Protein AF-A0A2W5TYZ7-F1 (afdb_monomer)

Mean predicted aligned error: 19.41 Å

Foldseek 3Di:
DDDDDDDDDDDDDDDDPDPPPPPPPDPPPDDDDDPDDPPDPDPDDDPDDDDDDDDDDDDDDDDDDPPPPCPPPDDDDQDPVRVVVVVVVVPPDDVVVVVVVVVPDDDDCVVPVPPDPVPPPCVDPFFQQWAADPVRDIDGDPPDDSVNDPHGGNVVVVVVDDDQLPVVCVSRVHDSVVSVVVVVVVVVVVVCVVVVNDD

pLDDT: mean 70.23, std 22.91, range [31.67, 97.75]

Structure (mmCIF, N/CA/C/O backbone):
data_AF-A0A2W5TYZ7-F1
#
_entry.id   AF-A0A2W5TYZ7-F1
#
loop_
_atom_site.group_PDB
_atom_site.id
_atom_site.type_symbol
_atom_site.label_atom_id
_atom_site.label_alt_id
_atom_site.label_comp_id
_atom_site.label_asym_id
_atom_site.label_entity_id
_atom_site.label_seq_id
_atom_site.pdbx_PDB_ins_code
_atom_site.Cartn_x
_atom_site.Cartn_y
_atom_site.Cartn_z
_atom_site.occupancy
_atom_site.B_iso_or_equiv
_atom_site.auth_seq_id
_atom_site.auth_comp_id
_atom_site.auth_asym_id
_atom_site.auth_atom_id
_atom_site.pdbx_PDB_model_num
ATOM 1 N N . MET A 1 1 ? -64.979 -28.646 -2.027 1.00 40.03 1 MET A N 1
ATOM 2 C CA . MET A 1 1 ? -65.082 -30.000 -1.444 1.00 40.03 1 MET A CA 1
ATOM 3 C C . MET A 1 1 ? -63.777 -30.723 -1.740 1.00 40.03 1 MET A C 1
ATOM 5 O O . MET A 1 1 ? -63.342 -30.654 -2.879 1.00 40.03 1 MET A O 1
ATOM 9 N N . ASN A 1 2 ? -63.171 -31.302 -0.692 1.00 48.03 2 ASN A N 1
ATOM 10 C CA . ASN A 1 2 ? -61.889 -32.034 -0.604 1.00 48.03 2 ASN A CA 1
ATOM 11 C C . ASN A 1 2 ? -60.637 -31.231 -1.022 1.00 48.03 2 ASN A C 1
ATOM 13 O O . ASN A 1 2 ? -60.415 -31.041 -2.204 1.00 48.03 2 ASN A O 1
ATOM 17 N N . ARG A 1 3 ? -59.745 -30.685 -0.177 1.00 45.59 3 ARG A N 1
ATOM 18 C CA . ARG A 1 3 ? -59.260 -30.973 1.196 1.00 45.59 3 ARG A CA 1
ATOM 19 C C . ARG A 1 3 ? -58.986 -32.446 1.502 1.00 45.59 3 ARG A C 1
ATOM 21 O O . ARG A 1 3 ? -59.892 -33.161 1.912 1.00 45.59 3 ARG A O 1
ATOM 28 N N . SER A 1 4 ? -57.717 -32.840 1.379 1.00 47.41 4 SER A N 1
ATOM 29 C CA . SER A 1 4 ? -57.066 -33.921 2.139 1.00 47.41 4 SER A CA 1
ATOM 30 C C . SER A 1 4 ? -55.557 -33.990 1.818 1.0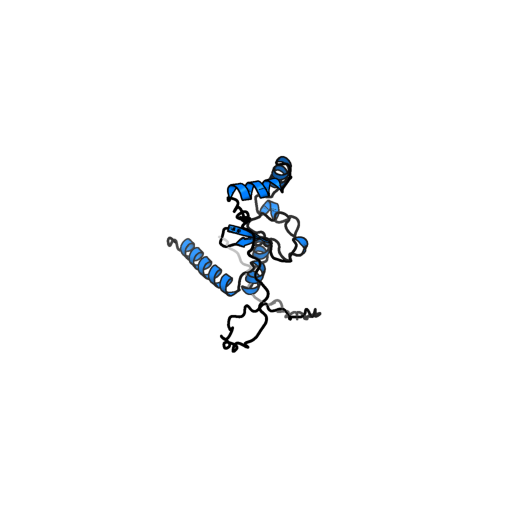0 47.41 4 SER A C 1
ATOM 32 O O . SER A 1 4 ? -55.153 -33.421 0.806 1.00 47.41 4 SER A O 1
ATOM 34 N N . PRO A 1 5 ? -54.714 -34.525 2.726 1.00 53.84 5 PRO A N 1
ATOM 35 C CA . PRO A 1 5 ? -53.880 -33.648 3.555 1.00 53.84 5 PRO A CA 1
ATOM 36 C C . PRO A 1 5 ? -52.430 -34.147 3.774 1.00 53.84 5 PRO A C 1
ATOM 38 O O . PRO A 1 5 ? -52.028 -35.189 3.282 1.00 53.84 5 PRO A O 1
ATOM 41 N N . ALA A 1 6 ? -51.681 -33.361 4.555 1.00 37.38 6 ALA A N 1
ATOM 42 C CA . ALA A 1 6 ? -50.701 -33.764 5.571 1.00 37.38 6 ALA A CA 1
ATOM 43 C C . ALA A 1 6 ? -49.766 -34.967 5.315 1.00 37.38 6 ALA A C 1
ATOM 45 O O . ALA A 1 6 ? -50.169 -36.122 5.391 1.00 37.38 6 ALA A O 1
ATOM 46 N N . ALA A 1 7 ? -48.466 -34.671 5.316 1.00 43.22 7 ALA A N 1
ATOM 47 C CA . ALA A 1 7 ? -47.520 -35.415 6.143 1.00 43.22 7 ALA A CA 1
ATOM 48 C C . ALA A 1 7 ? -46.520 -34.433 6.768 1.00 43.22 7 ALA A C 1
ATOM 50 O O . ALA A 1 7 ? -45.472 -34.113 6.213 1.00 43.22 7 ALA A O 1
ATOM 51 N N . SER A 1 8 ? -46.899 -33.928 7.938 1.00 43.62 8 SER A N 1
ATOM 52 C CA . SER A 1 8 ? -45.972 -33.408 8.933 1.00 43.62 8 SER A CA 1
ATOM 53 C C . SER A 1 8 ? -45.227 -34.589 9.549 1.00 43.62 8 SER A C 1
ATOM 55 O O . SER A 1 8 ? -45.873 -35.493 10.067 1.00 43.62 8 SER A O 1
ATOM 57 N N . THR A 1 9 ? -43.897 -34.539 9.592 1.00 47.44 9 THR A N 1
ATOM 58 C CA . THR A 1 9 ? -43.159 -35.126 10.719 1.00 47.44 9 THR A CA 1
ATOM 59 C C . THR A 1 9 ? -42.007 -34.194 11.064 1.00 47.44 9 THR A C 1
ATOM 61 O O . THR A 1 9 ? -41.038 -34.063 10.322 1.00 47.44 9 THR A O 1
ATOM 64 N N . ALA A 1 10 ? -42.189 -33.478 12.168 1.00 40.16 10 ALA A N 1
ATOM 65 C CA . ALA A 1 10 ? -41.124 -32.836 12.919 1.00 40.16 10 ALA A CA 1
ATOM 66 C C . ALA A 1 10 ? -40.390 -33.884 13.781 1.00 40.16 10 ALA A C 1
ATOM 68 O O . ALA A 1 10 ? -40.869 -35.008 13.920 1.00 40.16 10 ALA A O 1
ATOM 69 N N . CYS A 1 11 ? -39.312 -33.434 14.434 1.00 33.62 11 CYS A N 1
ATOM 70 C CA . CYS A 1 11 ? -38.460 -34.123 15.416 1.00 33.62 11 CYS A CA 1
ATOM 71 C C . CYS A 1 11 ? -37.440 -35.125 14.865 1.00 33.62 11 CYS A C 1
ATOM 73 O O . CYS A 1 11 ? -37.740 -35.921 13.992 1.00 33.62 11 CYS A O 1
ATOM 75 N N . SER A 1 12 ? -36.244 -35.279 15.426 1.00 40.03 12 SER A N 1
ATOM 76 C CA . SER A 1 12 ? -35.385 -34.504 16.338 1.00 40.03 12 SER A CA 1
ATOM 77 C C . SER A 1 12 ? -34.231 -35.458 16.638 1.00 40.03 12 SER A C 1
ATOM 79 O O . SER A 1 12 ? -34.505 -36.575 17.061 1.00 40.03 12 SER A O 1
ATOM 81 N N . ALA A 1 13 ? -32.986 -35.031 16.422 1.00 37.38 13 ALA A N 1
ATOM 82 C CA . ALA A 1 13 ? -31.746 -35.502 17.067 1.00 37.38 13 ALA A CA 1
ATOM 83 C C . ALA A 1 13 ? -30.579 -35.101 16.150 1.00 37.38 13 ALA A C 1
ATOM 85 O O . ALA A 1 13 ? -30.438 -35.599 15.042 1.00 37.38 13 ALA A O 1
ATOM 86 N N . ALA A 1 14 ? -29.850 -34.042 16.484 1.00 40.16 14 ALA A N 1
ATOM 87 C CA . ALA A 1 14 ? -28.642 -34.153 17.297 1.00 40.16 14 ALA A CA 1
ATOM 88 C C . ALA A 1 14 ? -27.507 -34.877 16.558 1.00 40.16 14 ALA A C 1
ATOM 90 O O . ALA A 1 14 ? -27.319 -36.081 16.682 1.00 40.16 14 ALA A O 1
ATOM 91 N N . SER A 1 15 ? -26.683 -34.092 15.872 1.00 38.12 15 SER A N 1
ATOM 92 C CA . SER A 1 15 ? -25.274 -34.426 15.685 1.00 38.12 15 SER A CA 1
ATOM 93 C C . SER A 1 15 ? -24.486 -33.135 15.513 1.00 38.12 15 SER A C 1
ATOM 95 O O . SER A 1 15 ? -24.175 -32.689 14.412 1.00 38.12 15 SER A O 1
ATOM 97 N N . THR A 1 16 ? -24.215 -32.511 16.657 1.00 49.34 16 THR A N 1
ATOM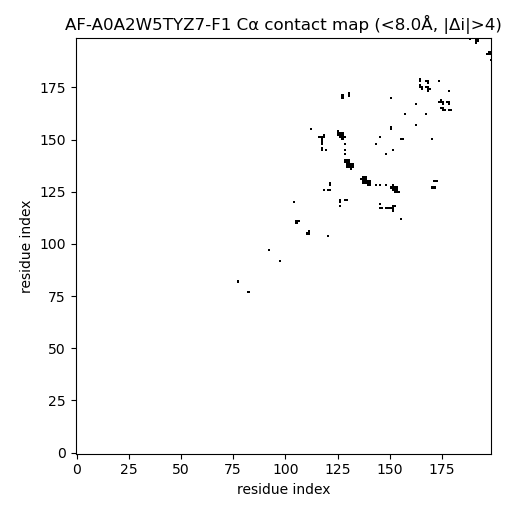 98 C CA . THR A 1 16 ? -23.135 -31.550 16.866 1.00 49.34 16 THR A CA 1
ATOM 99 C C . THR A 1 16 ? -21.853 -32.110 16.237 1.00 49.34 16 THR A C 1
ATOM 101 O O . THR A 1 16 ? -21.439 -33.207 16.624 1.00 49.34 16 THR A O 1
ATOM 104 N N . PRO A 1 17 ? -21.193 -31.426 15.287 1.00 46.91 17 PRO A N 1
ATOM 105 C CA . PRO A 1 17 ? -19.873 -31.857 14.859 1.00 46.91 17 PRO A CA 1
ATOM 106 C C . PRO A 1 17 ? -18.905 -31.672 16.040 1.00 46.91 17 PRO A C 1
ATOM 108 O O . PRO A 1 17 ? -18.938 -30.633 16.706 1.00 46.91 17 PRO A O 1
ATOM 111 N N . PRO A 1 18 ? -18.067 -32.673 16.362 1.00 42.09 18 PRO A N 1
ATOM 112 C CA . PRO A 1 18 ? -17.195 -32.599 17.521 1.00 42.09 18 PRO A CA 1
ATOM 113 C C . PRO A 1 18 ? -16.213 -31.440 17.361 1.00 42.09 18 PRO A C 1
ATOM 115 O O . PRO A 1 18 ? -15.491 -31.359 16.365 1.00 42.09 18 PRO A O 1
ATOM 118 N N . SER A 1 19 ? -16.140 -30.584 18.384 1.00 44.91 19 SER A N 1
ATOM 119 C CA . SER A 1 19 ? -15.062 -29.618 18.566 1.00 44.91 19 SER A CA 1
ATOM 120 C C . SER A 1 19 ? -13.739 -30.379 18.703 1.00 44.91 19 SER A C 1
ATOM 122 O O . SER A 1 19 ? -13.292 -30.714 19.805 1.00 44.91 19 SER A O 1
ATOM 124 N N . ARG A 1 20 ? -13.101 -30.702 17.580 1.00 39.50 20 ARG A N 1
ATOM 125 C CA . ARG A 1 20 ? -11.738 -31.215 17.588 1.00 39.50 20 ARG A CA 1
ATOM 126 C C . ARG A 1 20 ? -10.810 -30.035 17.820 1.00 39.50 20 ARG A C 1
ATOM 128 O O . ARG A 1 20 ? -10.378 -29.365 16.890 1.00 39.50 20 ARG A O 1
ATOM 135 N N . ARG A 1 21 ? -10.487 -29.820 19.098 1.00 46.97 21 ARG A N 1
ATOM 136 C CA . ARG A 1 21 ? -9.211 -29.229 19.515 1.00 46.97 21 ARG A CA 1
ATOM 137 C C . ARG A 1 21 ? -8.096 -30.103 18.939 1.00 46.97 21 ARG A C 1
ATOM 139 O O . ARG A 1 21 ? -7.645 -31.053 19.574 1.00 46.97 21 ARG A O 1
ATOM 146 N N . GLY A 1 22 ? -7.715 -29.818 17.699 1.00 33.88 22 GLY A N 1
ATOM 147 C CA . GLY A 1 22 ? -6.480 -30.286 17.099 1.00 33.88 22 GLY A CA 1
ATOM 148 C C . GLY A 1 22 ? -5.349 -29.485 17.715 1.00 33.88 22 GLY A C 1
ATOM 149 O O . GLY A 1 22 ? -5.241 -28.280 17.507 1.00 33.88 22 GLY A O 1
ATOM 150 N N . LYS A 1 23 ? -4.562 -30.153 18.552 1.00 36.88 23 LYS A N 1
ATOM 151 C CA . LYS A 1 23 ? -3.331 -29.629 19.130 1.00 36.88 23 LYS A CA 1
ATOM 152 C C . LYS A 1 23 ? -2.408 -29.252 17.969 1.00 36.88 23 LYS A C 1
ATOM 154 O O . LYS A 1 23 ? -1.929 -30.137 17.269 1.00 36.88 23 LYS A O 1
ATOM 159 N N . HIS A 1 24 ? -2.181 -27.960 17.752 1.00 32.72 24 HIS A N 1
ATOM 160 C CA . HIS A 1 24 ? -1.064 -27.517 16.928 1.00 32.72 24 HIS A CA 1
ATOM 161 C C . HIS A 1 24 ? 0.213 -27.785 17.719 1.00 32.72 24 HIS A C 1
ATOM 163 O O . HIS A 1 24 ? 0.614 -27.011 18.590 1.00 32.72 24 HIS A O 1
ATOM 169 N N . GLU A 1 25 ? 0.789 -28.949 17.449 1.00 34.50 25 GLU A N 1
ATOM 170 C CA . GLU A 1 25 ? 2.107 -29.356 17.899 1.00 34.50 25 GLU A CA 1
ATOM 171 C C . GLU A 1 25 ? 3.120 -28.326 17.390 1.00 34.50 25 GLU A C 1
ATOM 173 O O . GLU A 1 25 ? 3.375 -28.183 16.194 1.00 34.50 25 GLU A O 1
ATOM 178 N N . HIS A 1 26 ? 3.607 -27.514 18.326 1.00 35.34 26 HIS A N 1
ATOM 179 C CA . HIS A 1 26 ? 4.613 -26.497 18.091 1.00 35.34 26 HIS A CA 1
ATOM 180 C C . HIS A 1 26 ? 5.949 -27.183 17.811 1.00 35.34 26 HIS A C 1
ATOM 182 O O . HIS A 1 26 ? 6.681 -27.537 18.734 1.00 35.34 26 HIS A O 1
ATOM 188 N N . VAL A 1 27 ? 6.308 -27.322 16.536 1.00 34.94 27 VAL A N 1
ATOM 189 C CA . VAL A 1 27 ? 7.698 -27.581 16.151 1.00 34.94 27 VAL A CA 1
ATOM 190 C C . VAL A 1 27 ? 8.414 -26.234 16.073 1.00 34.94 27 VAL A C 1
ATOM 192 O O . VAL A 1 27 ? 8.644 -25.675 15.004 1.00 34.94 27 VAL A O 1
ATOM 195 N N . HIS A 1 28 ? 8.769 -25.695 17.241 1.00 31.67 28 HIS A N 1
ATOM 196 C CA . HIS A 1 28 ? 9.806 -24.673 17.338 1.00 31.67 28 HIS A CA 1
ATOM 197 C C . HIS A 1 28 ? 11.153 -25.335 17.057 1.00 31.67 28 HIS A C 1
ATOM 199 O O . HIS A 1 28 ? 11.847 -25.792 17.965 1.00 31.67 28 HIS A O 1
ATOM 205 N N . ARG A 1 29 ? 11.544 -25.387 15.782 1.00 33.97 29 ARG A N 1
ATOM 206 C CA . ARG A 1 29 ? 12.952 -25.575 15.434 1.00 33.97 29 ARG A CA 1
ATOM 207 C C . ARG A 1 29 ? 13.608 -24.203 15.457 1.00 33.97 29 ARG A C 1
ATOM 209 O O . ARG A 1 29 ? 13.387 -23.375 14.580 1.00 33.97 29 ARG A O 1
ATOM 216 N N . GLY A 1 30 ? 14.324 -23.958 16.550 1.00 32.84 30 GLY A N 1
ATOM 217 C CA . GLY A 1 30 ? 14.993 -22.702 16.830 1.00 32.84 30 GLY A CA 1
ATOM 218 C C . GLY A 1 30 ? 15.981 -22.318 15.738 1.00 32.84 30 GLY A C 1
ATOM 219 O O . GLY A 1 30 ? 16.777 -23.136 15.281 1.00 32.84 30 GLY A O 1
ATOM 220 N N . ILE A 1 31 ? 15.961 -21.038 15.391 1.00 37.56 31 ILE A N 1
ATOM 221 C CA . ILE A 1 31 ? 17.122 -20.372 14.829 1.00 37.56 31 ILE A CA 1
ATOM 222 C C . ILE A 1 31 ? 17.480 -19.255 15.802 1.00 37.56 31 ILE A C 1
ATOM 224 O O . ILE A 1 31 ? 16.785 -18.250 15.935 1.00 37.56 31 ILE A O 1
ATOM 228 N N . ALA A 1 32 ? 18.551 -19.499 16.552 1.00 37.47 32 ALA A N 1
ATOM 229 C CA . ALA A 1 32 ? 19.197 -18.506 17.381 1.00 37.47 32 ALA A CA 1
ATOM 230 C C . ALA A 1 32 ? 19.874 -17.482 16.463 1.00 37.47 32 ALA A C 1
ATOM 232 O O . ALA A 1 32 ? 20.975 -17.715 15.969 1.00 37.47 32 ALA A O 1
ATOM 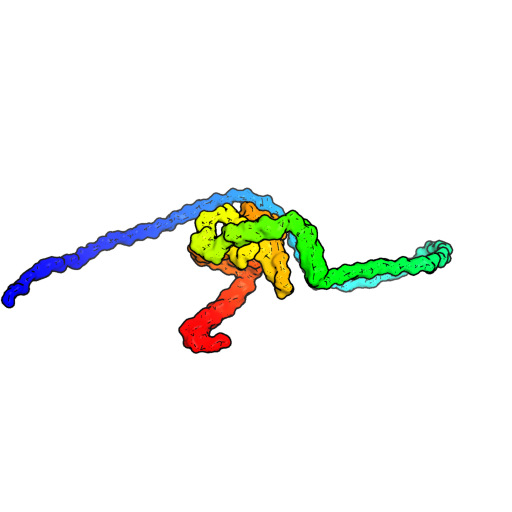233 N N . HIS A 1 33 ? 19.224 -16.341 16.247 1.00 36.22 33 HIS A N 1
ATOM 234 C CA . HIS A 1 33 ? 19.899 -15.154 15.742 1.00 36.22 33 HIS A CA 1
ATOM 235 C C . HIS A 1 33 ? 20.134 -14.188 16.896 1.00 36.22 33 HIS A C 1
ATOM 237 O O . HIS A 1 33 ? 19.231 -13.789 17.629 1.00 36.22 33 HIS A O 1
ATOM 243 N N . SER A 1 34 ? 21.413 -13.893 17.089 1.00 38.94 34 SER A N 1
ATOM 244 C CA . SER A 1 34 ? 21.963 -13.067 18.144 1.00 38.94 34 SER A CA 1
ATOM 245 C C . SER A 1 34 ? 21.322 -11.680 18.172 1.00 38.94 34 SER A C 1
ATOM 247 O O . SER A 1 34 ? 21.665 -10.806 17.378 1.00 38.94 34 SER A O 1
ATOM 249 N N . LEU A 1 35 ? 20.464 -11.446 19.161 1.00 39.38 35 LEU A N 1
ATOM 250 C CA . LEU A 1 35 ? 20.093 -10.109 19.607 1.00 39.38 35 LEU A CA 1
ATOM 251 C C . LEU A 1 35 ? 21.293 -9.475 20.326 1.00 39.38 35 LEU A C 1
ATOM 253 O O . LEU A 1 35 ? 21.385 -9.459 21.550 1.00 39.38 35 LEU A O 1
ATOM 257 N N . ARG A 1 36 ? 22.251 -8.973 19.549 1.00 38.81 36 ARG A N 1
ATOM 258 C CA . ARG A 1 36 ? 23.250 -7.997 19.998 1.00 38.81 36 ARG A CA 1
ATOM 259 C C . ARG A 1 36 ? 23.428 -6.969 18.893 1.00 38.81 36 ARG A C 1
ATOM 261 O O . ARG A 1 36 ? 24.201 -7.173 17.970 1.00 38.81 36 ARG A O 1
ATOM 268 N N . GLY A 1 37 ? 22.677 -5.879 18.992 1.00 34.00 37 GLY A N 1
ATOM 269 C CA . GLY A 1 37 ? 22.763 -4.780 18.033 1.00 34.00 37 GLY A CA 1
ATOM 270 C C . GLY A 1 37 ? 21.645 -3.757 18.178 1.00 34.00 37 GLY A C 1
ATOM 271 O O . GLY A 1 37 ? 21.150 -3.247 17.184 1.00 34.00 37 GLY A O 1
ATOM 272 N N . GLY A 1 38 ? 21.195 -3.481 19.405 1.00 35.16 38 GLY A N 1
ATOM 273 C CA . GLY A 1 38 ? 20.292 -2.363 19.645 1.00 35.16 38 GLY A CA 1
ATOM 274 C C . GLY A 1 38 ? 21.053 -1.057 19.447 1.00 35.16 38 GLY A C 1
ATOM 275 O O . GLY A 1 38 ? 21.814 -0.652 20.325 1.00 35.16 38 GLY A O 1
ATOM 276 N N . HIS A 1 39 ? 20.847 -0.380 18.319 1.00 39.19 39 HIS A N 1
ATOM 277 C CA . HIS A 1 39 ? 21.218 1.026 18.171 1.00 39.19 39 HIS A CA 1
ATOM 278 C C . HIS A 1 39 ? 20.259 1.876 19.013 1.00 39.19 39 HIS A C 1
ATOM 280 O O . HIS A 1 39 ? 19.323 2.501 18.520 1.00 39.19 39 HIS A O 1
ATOM 286 N N . ARG A 1 40 ? 20.478 1.851 20.330 1.00 33.53 40 ARG A N 1
ATOM 287 C CA . ARG A 1 40 ? 19.872 2.775 21.283 1.00 33.53 40 ARG A CA 1
ATOM 288 C C . ARG A 1 40 ? 20.525 4.135 21.056 1.00 33.53 40 ARG A C 1
ATOM 290 O O . ARG A 1 40 ? 21.694 4.314 21.384 1.00 33.53 40 ARG A O 1
ATOM 297 N N . TRP A 1 41 ? 19.782 5.075 20.480 1.00 33.28 41 TRP A N 1
ATOM 298 C CA . TRP A 1 41 ? 20.170 6.484 20.460 1.00 33.28 41 TRP A CA 1
ATOM 299 C C . TRP A 1 41 ? 20.363 6.955 21.914 1.00 33.28 41 TRP A C 1
ATOM 301 O O . TRP A 1 41 ? 19.418 6.854 22.702 1.00 33.28 41 TRP A O 1
ATOM 311 N N . PRO A 1 42 ? 21.567 7.396 22.323 1.00 44.06 42 PRO A N 1
ATOM 312 C CA . PRO A 1 42 ? 21.813 7.770 23.709 1.00 44.06 42 PRO A CA 1
ATOM 313 C C . PRO A 1 42 ? 21.164 9.129 24.001 1.00 44.06 42 PRO A C 1
ATOM 315 O O . PRO A 1 42 ? 21.640 10.160 23.534 1.00 44.06 42 PRO A O 1
ATOM 318 N N . VAL A 1 43 ? 20.075 9.123 24.774 1.00 49.03 43 VAL A N 1
ATOM 319 C CA . VAL A 1 43 ? 19.399 10.337 25.278 1.00 49.03 43 VAL A CA 1
ATOM 320 C C . VAL A 1 43 ? 19.926 10.813 26.637 1.00 49.03 43 VAL A C 1
ATOM 322 O O . VAL A 1 43 ? 19.493 11.851 27.117 1.00 49.03 43 VAL A O 1
ATOM 325 N N . ASP A 1 44 ? 20.927 10.138 27.207 1.00 43.66 44 ASP A N 1
ATOM 326 C CA . ASP A 1 44 ? 21.498 10.482 28.514 1.00 43.66 44 ASP A CA 1
ATOM 327 C C . ASP A 1 44 ? 23.032 10.530 28.442 1.00 43.66 44 ASP A C 1
ATOM 329 O O . ASP A 1 44 ? 23.728 9.587 28.818 1.00 43.66 44 ASP A O 1
ATOM 333 N N . ALA A 1 45 ? 23.581 11.632 27.925 1.00 40.03 45 ALA A N 1
ATOM 334 C CA . ALA A 1 45 ? 24.998 11.953 28.083 1.00 40.03 45 ALA A CA 1
ATOM 335 C C . ALA A 1 45 ? 25.159 12.925 29.267 1.00 40.03 45 ALA A C 1
ATOM 337 O O . ALA A 1 45 ? 24.745 14.082 29.153 1.00 40.03 45 ALA A O 1
ATOM 338 N N . PRO A 1 46 ? 25.747 12.510 30.406 1.00 44.53 46 PRO A N 1
ATOM 339 C CA . PRO A 1 46 ? 26.044 13.440 31.484 1.00 44.53 46 PRO A CA 1
ATOM 340 C C . PRO A 1 46 ? 27.174 14.390 31.071 1.00 44.53 46 PRO A C 1
ATOM 342 O O . PRO A 1 46 ? 28.211 13.977 30.549 1.00 44.53 46 PRO A O 1
ATOM 345 N N . VAL A 1 47 ? 26.971 15.681 31.341 1.00 51.19 47 VAL A N 1
ATOM 346 C CA . VAL A 1 47 ? 27.963 16.756 31.205 1.00 51.19 47 VAL A CA 1
ATOM 347 C C . VAL A 1 47 ? 29.114 16.487 32.183 1.00 51.19 47 VAL A C 1
ATOM 349 O O . VAL A 1 47 ? 29.100 16.947 33.323 1.00 51.19 47 VAL A O 1
ATOM 352 N N . SER A 1 48 ? 30.115 15.708 31.767 1.00 51.00 48 SER A N 1
ATOM 353 C CA . SER A 1 48 ? 31.289 15.436 32.595 1.00 51.00 48 SER A CA 1
ATOM 354 C C . SER A 1 48 ? 32.342 16.533 32.420 1.00 51.00 48 SER A C 1
ATOM 356 O O . SER A 1 48 ? 32.977 16.654 31.374 1.00 51.00 48 SER A O 1
ATOM 358 N N . ALA A 1 49 ? 32.467 17.331 33.480 1.00 43.91 49 ALA A N 1
ATOM 359 C CA . ALA A 1 49 ? 33.647 18.012 34.010 1.00 43.91 49 ALA A CA 1
ATOM 360 C C . ALA A 1 49 ? 34.817 18.342 33.055 1.00 43.91 49 ALA A C 1
ATOM 362 O O . ALA A 1 49 ? 35.524 17.486 32.530 1.00 43.91 49 ALA A O 1
ATOM 363 N N . ARG A 1 50 ? 35.095 19.648 32.963 1.00 41.62 50 ARG A N 1
ATOM 364 C CA . ARG A 1 50 ? 36.305 20.245 32.382 1.00 41.62 50 ARG A CA 1
ATOM 365 C C . ARG A 1 50 ? 37.570 19.605 32.966 1.00 41.62 50 ARG A C 1
ATOM 367 O O . ARG A 1 50 ? 37.840 19.752 34.154 1.00 41.62 50 ARG A O 1
ATOM 374 N N . SER A 1 51 ? 38.381 18.989 32.110 1.00 43.50 51 SER A N 1
ATOM 375 C CA . SER A 1 51 ? 39.756 18.599 32.439 1.00 43.50 51 SER A CA 1
ATOM 376 C C . SER A 1 51 ? 40.614 19.844 32.730 1.00 43.50 51 SER A C 1
ATOM 378 O O . SER A 1 51 ? 40.553 20.805 31.950 1.00 43.50 51 SER A O 1
ATOM 380 N N . PRO A 1 52 ? 41.450 19.862 33.788 1.00 45.34 52 PRO A N 1
ATOM 381 C CA . PRO A 1 52 ? 42.383 20.953 34.017 1.00 45.34 52 PRO A CA 1
ATOM 382 C C . PRO A 1 52 ? 43.498 20.923 32.967 1.00 45.34 52 PRO A C 1
ATOM 384 O O . PRO A 1 52 ? 43.984 19.869 32.559 1.00 45.34 52 PRO A O 1
ATOM 387 N N . ARG A 1 53 ? 43.890 22.115 32.518 1.00 47.12 53 ARG A N 1
ATOM 388 C CA . ARG A 1 53 ? 44.942 22.347 31.526 1.00 47.12 53 ARG A CA 1
ATOM 389 C C . ARG A 1 53 ? 46.313 21.969 32.095 1.00 47.12 53 ARG A C 1
ATOM 391 O O . ARG A 1 53 ? 46.786 22.637 33.011 1.00 47.12 53 ARG A O 1
ATOM 398 N N . ALA A 1 54 ? 46.986 20.996 31.488 1.00 42.66 54 ALA A N 1
ATOM 399 C CA . ALA A 1 54 ? 48.433 20.855 31.617 1.00 42.66 54 ALA A CA 1
ATOM 400 C C . ALA A 1 54 ? 49.131 21.947 30.781 1.00 42.66 54 ALA A C 1
ATOM 402 O O . ALA A 1 54 ? 48.763 22.199 29.631 1.00 42.66 54 ALA A O 1
ATOM 403 N N . ARG A 1 55 ? 50.099 22.641 31.388 1.00 40.78 55 ARG A N 1
ATOM 404 C CA . ARG A 1 55 ? 50.967 23.645 30.752 1.00 40.78 55 ARG A CA 1
ATOM 405 C C . ARG A 1 55 ? 52.294 23.012 30.323 1.00 40.78 55 ARG A C 1
ATOM 407 O O . ARG A 1 55 ? 52.731 22.056 30.949 1.00 40.78 55 ARG A O 1
ATOM 414 N N . ALA A 1 56 ? 52.942 23.706 29.379 1.00 40.81 56 ALA A N 1
ATOM 415 C CA . ALA A 1 56 ? 54.323 23.571 28.888 1.00 40.81 56 ALA A CA 1
ATOM 416 C C . ALA A 1 56 ? 54.540 22.444 27.860 1.00 40.81 56 ALA A C 1
ATOM 418 O O . ALA A 1 56 ? 53.959 21.379 27.975 1.00 40.81 56 ALA A O 1
ATOM 419 N N . ALA A 1 57 ? 55.355 22.578 26.816 1.00 40.66 57 ALA A N 1
ATOM 420 C CA . ALA A 1 57 ? 56.120 23.679 26.229 1.00 40.66 57 ALA A CA 1
ATOM 421 C C . ALA A 1 57 ? 56.559 23.191 24.832 1.00 40.66 57 ALA A C 1
ATOM 423 O O . ALA A 1 57 ? 56.827 22.006 24.661 1.00 40.66 57 ALA A O 1
ATOM 424 N N . GLY A 1 58 ? 56.629 24.076 23.835 1.00 42.06 58 GLY A N 1
ATOM 425 C CA . GLY A 1 58 ? 57.124 23.708 22.502 1.00 42.06 58 GLY A CA 1
ATOM 426 C C . GLY A 1 58 ? 56.611 24.636 21.409 1.00 42.06 58 GLY A C 1
ATOM 427 O O . GLY A 1 58 ? 55.689 24.296 20.672 1.00 42.06 58 GLY A O 1
ATOM 428 N N . ALA A 1 59 ? 57.174 25.840 21.333 1.00 42.59 59 ALA A N 1
ATOM 429 C CA . ALA A 1 59 ? 56.869 26.795 20.278 1.00 42.59 59 ALA A CA 1
ATOM 430 C C . ALA A 1 59 ? 57.622 26.405 18.996 1.00 42.59 59 ALA A C 1
ATOM 432 O O . ALA A 1 59 ? 58.811 26.673 18.860 1.00 42.59 59 ALA A O 1
ATOM 433 N N . GLN A 1 60 ? 56.921 25.769 18.059 1.00 52.75 60 GLN A N 1
ATOM 434 C CA . GLN A 1 60 ? 57.367 25.649 16.669 1.00 52.75 60 GLN A CA 1
ATOM 435 C C . GLN A 1 60 ? 57.160 27.007 15.960 1.00 52.75 60 GLN A C 1
ATOM 437 O O . GLN A 1 60 ? 56.131 27.657 16.198 1.00 52.75 60 GLN A O 1
ATOM 442 N N . PRO A 1 61 ? 58.080 27.463 15.090 1.00 46.12 61 PRO A N 1
ATOM 443 C CA . PRO A 1 61 ? 57.914 28.714 14.356 1.00 46.12 61 PRO A CA 1
ATOM 444 C C . PRO A 1 61 ? 56.723 28.619 13.391 1.00 46.12 61 PRO A C 1
ATOM 446 O O . PRO A 1 61 ? 56.620 27.702 12.577 1.00 46.12 61 PRO A O 1
ATOM 449 N N . ARG A 1 62 ? 55.792 29.575 13.484 1.00 50.38 62 ARG A N 1
ATOM 450 C CA . ARG A 1 62 ? 54.622 29.648 12.598 1.00 50.38 62 ARG A CA 1
ATOM 451 C C . ARG A 1 62 ? 55.037 30.221 11.243 1.00 50.38 62 ARG A C 1
ATOM 453 O O . ARG A 1 62 ? 55.251 31.424 11.128 1.00 50.38 62 ARG A O 1
ATOM 460 N N . VAL A 1 63 ? 55.089 29.381 10.213 1.00 54.97 63 VAL A N 1
ATOM 461 C CA . VAL A 1 63 ? 55.108 29.838 8.815 1.00 54.97 63 VAL A CA 1
ATOM 462 C C . VAL A 1 63 ? 53.720 30.418 8.491 1.00 54.97 63 VAL A C 1
ATOM 464 O O . VAL A 1 63 ? 52.722 29.733 8.736 1.00 54.97 63 VAL A O 1
ATOM 467 N N . PRO A 1 64 ? 53.592 31.658 7.981 1.00 56.75 64 PRO A N 1
ATOM 468 C CA . PRO A 1 64 ? 52.291 32.189 7.593 1.00 56.75 64 PRO A CA 1
ATOM 469 C C . PRO A 1 64 ? 51.754 31.401 6.384 1.00 56.75 64 PRO A C 1
ATOM 471 O O . PRO A 1 64 ? 52.468 31.267 5.387 1.00 56.75 64 PRO A O 1
ATOM 474 N N . PRO A 1 65 ? 50.516 30.873 6.424 1.00 55.50 65 PRO A N 1
ATOM 475 C CA . PRO A 1 65 ? 49.954 30.184 5.272 1.00 55.50 65 PRO A CA 1
ATOM 476 C C . PRO A 1 65 ? 49.779 31.174 4.116 1.00 55.50 65 PRO A C 1
ATOM 478 O O . PRO A 1 65 ? 49.214 32.261 4.283 1.00 55.50 65 PRO A O 1
ATOM 481 N N . SER A 1 66 ? 50.271 30.796 2.935 1.00 59.88 66 SER A N 1
ATOM 482 C CA . SER A 1 66 ? 50.102 31.578 1.715 1.00 59.88 66 SER A CA 1
ATOM 483 C C . SER A 1 66 ? 48.608 31.749 1.419 1.00 59.88 66 SER A C 1
ATOM 485 O O . SER A 1 66 ? 47.826 30.796 1.457 1.00 59.88 66 SER A O 1
ATOM 487 N N . ARG A 1 67 ? 48.181 32.989 1.152 1.00 54.97 67 ARG A N 1
ATOM 488 C CA . ARG A 1 67 ? 46.797 33.308 0.772 1.00 54.97 67 ARG A CA 1
ATOM 489 C C . ARG A 1 67 ? 46.531 32.825 -0.651 1.00 54.97 67 ARG A C 1
ATOM 491 O O . ARG A 1 67 ? 46.454 33.617 -1.582 1.00 54.97 67 ARG A O 1
ATOM 498 N N . ARG A 1 68 ? 46.373 31.517 -0.827 1.00 54.81 68 ARG A N 1
ATOM 499 C CA . ARG A 1 68 ? 45.712 30.953 -2.000 1.00 54.81 68 ARG A CA 1
ATOM 500 C C . ARG A 1 68 ? 44.270 30.697 -1.579 1.00 54.81 68 ARG A C 1
ATOM 502 O O . ARG A 1 68 ? 44.002 29.797 -0.784 1.00 54.81 68 ARG A O 1
ATOM 509 N N . SER A 1 69 ? 43.357 31.561 -2.023 1.00 53.34 69 SER A N 1
ATOM 510 C CA . SER A 1 69 ? 41.928 31.462 -1.725 1.00 53.34 69 SER A CA 1
ATOM 511 C C . SER A 1 69 ? 41.392 30.138 -2.264 1.00 53.34 69 SER A C 1
ATOM 513 O O . SER A 1 69 ? 40.980 30.031 -3.416 1.00 53.34 69 SER A O 1
ATOM 515 N N . THR A 1 70 ? 41.418 29.109 -1.426 1.00 59.59 70 THR A N 1
ATOM 516 C CA . THR A 1 70 ? 40.801 27.820 -1.715 1.00 59.59 70 THR A CA 1
ATOM 517 C C . THR A 1 70 ? 39.321 27.989 -1.409 1.00 59.59 70 THR A C 1
ATOM 519 O O . THR A 1 70 ? 38.827 27.542 -0.375 1.00 59.59 70 THR A O 1
ATOM 522 N N . VAL A 1 71 ? 38.615 28.743 -2.257 1.00 57.16 71 VAL A N 1
ATOM 523 C CA . VAL A 1 71 ? 37.155 28.778 -2.219 1.00 57.16 71 VAL A CA 1
ATOM 524 C C . VAL A 1 71 ? 36.721 27.362 -2.571 1.00 57.16 71 VAL A C 1
ATOM 526 O O . VAL A 1 71 ? 36.733 26.976 -3.738 1.00 57.16 71 VAL A O 1
ATOM 529 N N . LYS A 1 72 ? 36.425 26.550 -1.549 1.00 54.56 72 LYS A N 1
ATOM 530 C CA . LYS A 1 72 ? 35.831 25.229 -1.747 1.00 54.56 72 LYS A CA 1
ATOM 531 C C . LYS A 1 72 ? 34.590 25.443 -2.616 1.00 54.56 72 LYS A C 1
ATOM 533 O O . LYS A 1 72 ? 33.754 26.266 -2.229 1.00 54.56 72 LYS A O 1
ATOM 538 N N . PRO A 1 73 ? 34.470 24.784 -3.782 1.00 56.09 73 PRO A N 1
ATOM 539 C CA . PRO A 1 73 ? 33.283 24.933 -4.603 1.00 56.09 73 PRO A CA 1
ATOM 540 C C . PRO A 1 73 ? 32.085 24.558 -3.736 1.00 56.09 73 PRO A C 1
ATOM 542 O O . PRO A 1 73 ? 32.022 23.464 -3.176 1.00 56.09 73 PRO A O 1
ATOM 545 N N . ARG A 1 74 ? 31.175 25.515 -3.547 1.00 59.28 74 ARG A N 1
ATOM 546 C CA . ARG A 1 74 ? 29.951 25.305 -2.780 1.00 59.28 74 ARG A CA 1
ATOM 547 C C . ARG A 1 74 ? 29.207 24.148 -3.437 1.00 59.28 74 ARG A C 1
ATOM 549 O O . ARG A 1 74 ? 28.928 24.219 -4.635 1.00 59.28 74 ARG A O 1
ATOM 556 N N . THR A 1 75 ? 28.922 23.093 -2.676 1.00 52.78 75 THR A N 1
ATOM 557 C CA . THR A 1 75 ? 28.145 21.947 -3.153 1.00 52.78 75 THR A CA 1
ATOM 558 C C . THR A 1 75 ? 26.852 22.483 -3.759 1.00 52.78 75 THR A C 1
ATOM 560 O O . THR A 1 75 ? 26.047 23.104 -3.061 1.00 52.78 75 THR A O 1
ATOM 563 N N . LYS A 1 76 ? 26.691 22.354 -5.080 1.00 67.19 76 LYS A N 1
ATOM 564 C CA . LYS A 1 76 ? 25.502 22.857 -5.768 1.00 67.19 76 LYS A CA 1
ATOM 565 C C . LYS A 1 76 ? 24.333 21.959 -5.378 1.00 67.19 76 LYS A C 1
ATOM 567 O O . LYS A 1 76 ? 24.332 20.777 -5.704 1.00 67.19 76 LYS A O 1
ATOM 572 N N . THR A 1 77 ? 23.341 22.509 -4.686 1.00 68.06 77 THR A N 1
ATOM 573 C CA . THR A 1 77 ? 22.064 21.824 -4.479 1.00 68.06 77 THR A CA 1
ATOM 574 C C . THR A 1 77 ? 21.308 21.828 -5.802 1.00 68.06 77 THR A C 1
ATOM 576 O O . THR A 1 77 ? 20.938 22.892 -6.300 1.00 68.06 77 THR A O 1
ATOM 579 N N . LEU A 1 78 ? 21.122 20.652 -6.403 1.00 69.19 78 LEU A N 1
ATOM 580 C CA . LEU A 1 78 ? 20.318 20.511 -7.616 1.00 69.19 78 LEU A CA 1
ATOM 581 C C . LEU A 1 78 ? 18.863 20.883 -7.311 1.00 69.19 78 LEU A C 1
ATOM 583 O O . LEU A 1 78 ? 18.315 20.474 -6.290 1.00 69.19 78 LEU A O 1
ATOM 587 N N . SER A 1 79 ? 18.23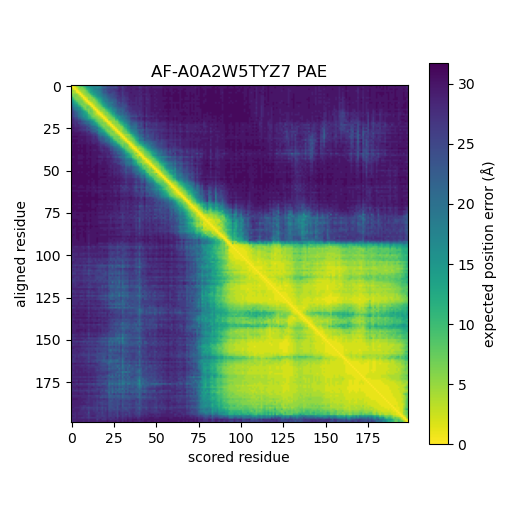3 21.647 -8.202 1.00 68.69 79 SER A N 1
ATOM 588 C CA . SER A 1 79 ? 16.794 21.924 -8.109 1.00 68.69 79 SER A CA 1
ATOM 589 C C . SER A 1 79 ? 15.970 20.640 -8.310 1.00 68.69 79 SER A C 1
ATOM 591 O O . SER A 1 79 ? 16.434 19.735 -9.005 1.00 68.69 79 SER A O 1
ATOM 593 N N . PRO A 1 80 ? 14.717 20.557 -7.823 1.00 70.44 80 PRO A N 1
ATOM 594 C CA . PRO A 1 80 ? 13.866 19.375 -8.015 1.00 70.44 80 PRO A CA 1
ATOM 595 C C . PRO A 1 80 ? 13.698 18.960 -9.487 1.00 70.44 80 PRO A C 1
ATOM 597 O O . PRO A 1 80 ? 13.624 17.776 -9.805 1.00 70.44 80 PRO A O 1
ATOM 600 N N . ARG A 1 81 ? 13.691 19.928 -10.419 1.00 71.81 81 ARG A N 1
ATOM 601 C CA . ARG A 1 81 ? 13.670 19.655 -11.869 1.00 71.81 81 ARG A CA 1
ATOM 602 C C . ARG A 1 81 ? 14.982 19.041 -12.368 1.00 71.81 81 ARG A C 1
ATOM 604 O O . ARG A 1 81 ? 14.948 18.146 -13.205 1.00 71.81 81 ARG A O 1
ATOM 611 N N . GLN A 1 82 ? 16.123 19.514 -11.866 1.00 69.44 82 GLN A N 1
ATOM 612 C CA . GLN A 1 82 ? 17.442 18.975 -12.215 1.00 69.44 82 GLN A CA 1
ATOM 613 C C . GLN A 1 82 ? 17.679 17.599 -11.588 1.00 69.44 82 GLN A C 1
ATOM 615 O O . GLN A 1 82 ? 18.260 16.747 -12.244 1.00 69.44 82 GLN A O 1
ATOM 620 N N . GLN A 1 83 ? 17.177 17.360 -10.374 1.00 66.94 83 GLN A N 1
ATOM 621 C CA . GLN A 1 83 ? 17.196 16.044 -9.730 1.00 66.94 83 GLN A CA 1
ATOM 622 C C . GLN A 1 83 ? 16.398 15.025 -10.551 1.00 66.94 83 GLN A C 1
ATOM 624 O O . GLN A 1 83 ? 16.928 13.975 -10.893 1.00 66.94 83 GLN A O 1
ATOM 629 N N . LYS A 1 84 ? 15.169 15.369 -10.969 1.00 64.62 84 LYS A N 1
ATOM 630 C CA . LYS A 1 84 ? 14.357 14.515 -11.855 1.00 64.62 84 LYS A CA 1
ATOM 631 C C . LYS A 1 84 ? 15.050 14.218 -13.187 1.00 64.62 84 LYS A C 1
ATOM 633 O O . LYS A 1 84 ? 15.033 13.077 -13.628 1.00 64.62 84 LYS A O 1
ATOM 638 N N . LYS A 1 85 ? 15.678 15.223 -13.813 1.00 60.94 85 LYS A N 1
ATOM 639 C CA . LYS A 1 85 ? 16.446 15.029 -15.055 1.00 60.94 85 LYS A CA 1
ATOM 640 C C . LYS A 1 85 ? 17.683 14.150 -14.864 1.00 60.94 85 LYS A C 1
ATOM 642 O O . LYS A 1 85 ? 17.971 13.361 -15.748 1.00 60.94 85 LYS A O 1
ATOM 647 N N . ALA A 1 86 ? 18.399 14.286 -13.750 1.00 59.56 86 ALA A N 1
ATOM 648 C CA . ALA A 1 86 ? 19.584 13.479 -13.467 1.00 59.56 86 ALA A CA 1
ATOM 649 C C . ALA A 1 86 ? 19.224 12.000 -13.252 1.00 59.56 86 ALA A C 1
ATOM 651 O O . ALA A 1 86 ? 19.870 11.136 -13.824 1.00 59.56 86 ALA A O 1
ATOM 652 N N . VAL A 1 87 ? 18.143 11.719 -12.515 1.00 60.00 87 VAL A N 1
ATOM 653 C CA . VAL A 1 87 ? 17.645 10.346 -12.312 1.00 60.00 87 VAL A CA 1
ATOM 654 C C . VAL A 1 87 ? 17.101 9.745 -13.613 1.00 60.00 87 VAL A C 1
ATOM 656 O O . VAL A 1 87 ? 17.351 8.583 -13.904 1.00 60.00 87 VAL A O 1
ATOM 659 N N . ALA A 1 88 ? 16.397 10.538 -14.428 1.00 57.41 88 ALA A N 1
ATOM 660 C CA . ALA A 1 88 ? 15.912 10.091 -15.735 1.00 57.41 88 ALA A CA 1
ATOM 661 C C . ALA A 1 88 ? 17.047 9.831 -16.741 1.00 57.41 88 ALA A C 1
ATOM 663 O O . ALA A 1 88 ? 16.884 9.002 -17.623 1.00 57.41 88 ALA A O 1
ATOM 664 N N . ALA A 1 89 ? 18.179 10.533 -16.621 1.00 54.41 89 ALA A N 1
ATOM 665 C CA . ALA A 1 89 ? 19.346 10.312 -17.473 1.00 54.41 89 ALA A CA 1
ATOM 666 C C . ALA A 1 89 ? 20.115 9.026 -17.114 1.00 54.41 89 ALA A C 1
ATOM 668 O O . ALA A 1 89 ? 20.742 8.448 -17.994 1.00 54.41 89 ALA A O 1
ATOM 669 N N . ASP A 1 90 ? 20.050 8.583 -15.853 1.00 54.59 90 ASP A N 1
ATOM 670 C CA . ASP A 1 90 ? 20.680 7.335 -15.389 1.00 54.59 90 ASP A CA 1
ATOM 671 C C . ASP A 1 90 ? 19.850 6.083 -15.728 1.00 54.59 90 ASP A C 1
ATOM 673 O O . ASP A 1 90 ? 20.406 4.999 -15.896 1.00 54.59 90 ASP A O 1
ATOM 677 N N . LEU A 1 91 ? 18.526 6.209 -15.884 1.00 59.06 91 LEU A N 1
ATOM 678 C CA . LEU A 1 91 ? 17.678 5.143 -16.427 1.00 59.06 91 LEU A CA 1
ATOM 679 C C . LEU A 1 91 ? 17.642 5.234 -17.958 1.00 59.06 91 LEU A C 1
ATOM 681 O O . LEU A 1 91 ? 16.691 5.741 -18.546 1.00 59.06 91 LEU A O 1
ATOM 685 N N . LEU A 1 92 ? 18.667 4.692 -18.613 1.00 61.66 92 LEU A N 1
ATOM 686 C CA . LEU A 1 92 ? 18.711 4.477 -20.066 1.00 61.66 92 LEU A CA 1
ATOM 687 C C . LEU A 1 92 ? 17.767 3.340 -20.522 1.00 61.66 92 LEU A C 1
ATOM 689 O O . LEU A 1 92 ? 18.154 2.495 -21.326 1.00 61.66 92 LEU A O 1
ATOM 693 N N . LEU A 1 93 ? 16.542 3.265 -19.993 1.00 62.91 93 LEU A N 1
ATOM 694 C CA . LEU A 1 93 ? 15.507 2.470 -20.649 1.00 62.91 93 LEU A CA 1
ATOM 695 C C . LEU A 1 93 ? 14.910 3.321 -21.761 1.00 62.91 93 LEU A C 1
ATOM 697 O O . LEU A 1 93 ? 14.439 4.432 -21.512 1.00 62.91 93 LEU A O 1
ATOM 701 N N . GLU A 1 94 ? 14.917 2.780 -22.976 1.00 78.62 94 GLU A N 1
ATOM 702 C CA . GLU A 1 94 ? 14.223 3.395 -24.099 1.00 78.62 94 GLU A CA 1
ATOM 703 C C . GLU A 1 94 ? 12.767 3.685 -23.689 1.00 78.62 94 GLU A C 1
ATOM 705 O O . GLU A 1 94 ? 12.099 2.809 -23.125 1.00 78.62 94 GLU A O 1
ATOM 710 N N . PRO A 1 95 ? 12.252 4.903 -23.929 1.00 79.94 95 PRO A N 1
ATOM 711 C CA . PRO A 1 95 ? 10.920 5.304 -23.474 1.00 79.94 95 PRO A CA 1
ATOM 712 C C . PRO A 1 95 ? 9.818 4.376 -24.004 1.00 79.94 95 PRO A C 1
ATOM 714 O O . PRO A 1 95 ? 8.805 4.173 -23.337 1.00 79.94 95 PRO A O 1
ATOM 717 N N . GLU A 1 96 ? 10.036 3.772 -25.172 1.00 84.19 96 GLU A N 1
ATOM 718 C CA . GLU A 1 96 ? 9.156 2.766 -25.767 1.00 84.19 96 GLU A CA 1
ATOM 719 C C . GLU A 1 96 ? 9.070 1.489 -24.921 1.00 84.19 96 GLU A C 1
ATOM 721 O O . GLU A 1 96 ? 7.982 0.950 -24.734 1.00 84.19 96 GLU A O 1
ATOM 726 N N . LEU A 1 97 ? 10.188 1.036 -24.345 1.00 83.56 97 LEU A N 1
ATOM 727 C CA . LEU A 1 97 ? 10.224 -0.139 -23.474 1.00 83.56 97 LEU A CA 1
ATOM 728 C C . LEU A 1 97 ? 9.494 0.128 -22.153 1.00 83.56 97 LEU A C 1
ATOM 730 O O . LEU A 1 97 ? 8.728 -0.715 -21.691 1.00 83.56 97 LEU A O 1
ATOM 734 N N . VAL A 1 98 ? 9.673 1.316 -21.568 1.00 82.88 98 VAL A N 1
ATOM 735 C CA . VAL A 1 98 ? 8.926 1.717 -20.364 1.00 82.88 98 VAL A CA 1
ATOM 736 C C . VAL A 1 98 ? 7.425 1.749 -20.653 1.00 82.88 98 VAL A C 1
ATOM 738 O O . VAL A 1 98 ? 6.639 1.199 -19.883 1.00 82.88 98 VAL A O 1
ATOM 741 N N . ALA A 1 99 ? 7.027 2.334 -21.785 1.00 85.25 99 ALA A N 1
ATOM 742 C CA . ALA A 1 99 ? 5.631 2.382 -22.200 1.00 85.25 99 ALA A CA 1
ATOM 743 C C . ALA A 1 99 ? 5.045 0.982 -22.454 1.00 85.25 99 ALA A C 1
ATOM 745 O O . ALA A 1 99 ? 3.899 0.736 -22.083 1.00 85.25 99 ALA A O 1
ATOM 746 N N . ALA A 1 100 ? 5.820 0.063 -23.039 1.00 87.88 100 ALA A N 1
ATOM 747 C CA . ALA A 1 100 ? 5.407 -1.323 -23.249 1.00 87.88 100 ALA A CA 1
ATOM 748 C C . ALA A 1 100 ? 5.177 -2.059 -21.916 1.00 87.88 100 ALA A C 1
ATOM 750 O O . ALA A 1 100 ? 4.121 -2.658 -21.721 1.00 87.88 100 ALA A O 1
ATOM 751 N N . ILE A 1 101 ? 6.103 -1.934 -20.960 1.00 87.12 101 ILE A N 1
ATOM 752 C CA . ILE A 1 101 ? 5.960 -2.516 -19.614 1.00 87.12 101 ILE A CA 1
ATOM 753 C C . ILE A 1 101 ? 4.731 -1.935 -18.895 1.00 87.12 101 ILE A C 1
ATOM 755 O O . ILE A 1 101 ? 3.943 -2.666 -18.295 1.00 87.12 101 ILE A O 1
ATOM 759 N N . ASP A 1 102 ? 4.526 -0.618 -18.974 1.00 86.62 102 ASP A N 1
ATOM 760 C CA . ASP A 1 102 ? 3.357 0.038 -18.382 1.00 86.62 102 ASP A CA 1
ATOM 761 C C . ASP A 1 102 ? 2.038 -0.344 -19.076 1.00 86.62 102 ASP A C 1
ATOM 763 O O . ASP A 1 102 ? 0.972 -0.281 -18.449 1.00 86.62 102 ASP A O 1
ATOM 767 N N . ALA A 1 103 ? 2.075 -0.738 -20.350 1.00 89.56 103 ALA A N 1
ATOM 768 C CA . ALA A 1 103 ? 0.908 -1.237 -21.072 1.00 89.56 103 ALA A CA 1
ATOM 769 C C . ALA A 1 103 ? 0.500 -2.643 -20.601 1.00 89.56 103 ALA A C 1
ATOM 771 O O . ALA A 1 103 ? -0.693 -2.908 -20.470 1.00 89.56 103 ALA A O 1
ATOM 772 N N . GLU A 1 104 ? 1.466 -3.509 -20.283 1.00 90.31 104 GLU A N 1
ATOM 773 C CA . GLU A 1 104 ? 1.224 -4.855 -19.734 1.00 90.31 104 GLU A CA 1
ATOM 774 C C . GLU A 1 104 ? 0.751 -4.840 -18.274 1.00 90.31 104 GLU A C 1
ATOM 776 O O . GLU A 1 104 ? 0.206 -5.823 -17.763 1.00 90.31 104 GLU A O 1
ATOM 781 N N . ARG A 1 105 ? 0.950 -3.719 -17.578 1.00 91.69 105 ARG A N 1
ATOM 782 C CA . ARG A 1 105 ? 0.595 -3.586 -16.172 1.00 91.69 105 ARG A CA 1
ATOM 783 C C . ARG A 1 105 ? -0.922 -3.713 -15.952 1.00 91.69 105 ARG A C 1
ATOM 785 O O . ARG A 1 105 ? -1.682 -2.899 -16.491 1.00 91.69 105 ARG A O 1
ATOM 792 N N . PRO A 1 106 ? -1.374 -4.613 -15.054 1.00 94.19 106 PRO A N 1
ATOM 793 C CA . PRO A 1 106 ? -2.789 -4.776 -14.754 1.00 94.19 106 PRO A CA 1
ATOM 794 C C . PRO A 1 106 ? -3.365 -3.506 -14.119 1.00 94.19 106 PRO A C 1
ATOM 796 O O . PRO A 1 106 ? -2.753 -2.877 -13.245 1.00 94.19 106 PRO A O 1
ATOM 799 N N . ARG A 1 107 ? -4.566 -3.135 -14.557 1.00 91.56 107 ARG A N 1
ATOM 800 C CA . ARG A 1 107 ? -5.291 -1.929 -14.136 1.00 91.56 107 ARG A CA 1
ATOM 801 C C . ARG A 1 107 ? -6.315 -2.227 -13.059 1.00 91.56 107 ARG A C 1
ATOM 803 O O . ARG A 1 107 ? -6.580 -1.369 -12.216 1.00 91.56 107 ARG A O 1
ATOM 810 N N . THR A 1 108 ? -6.860 -3.439 -13.056 1.00 94.19 108 THR A N 1
ATOM 811 C CA . THR A 1 108 ? -7.890 -3.853 -12.104 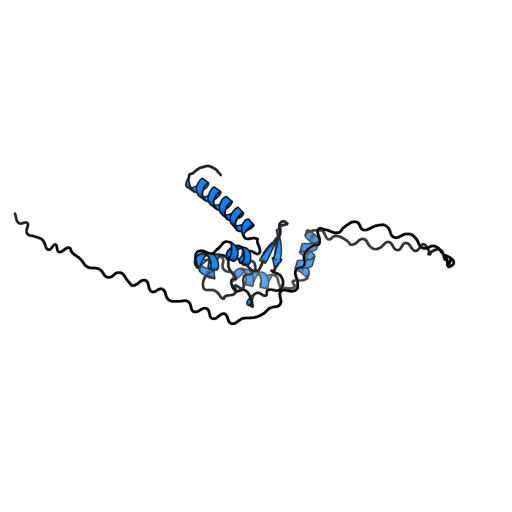1.00 94.19 108 THR A CA 1
ATOM 812 C C . THR A 1 108 ? -7.427 -5.009 -11.220 1.00 94.19 108 THR A C 1
ATOM 814 O O . THR A 1 108 ? -6.498 -5.750 -11.541 1.00 94.19 108 THR A O 1
ATOM 817 N N . ARG A 1 109 ? -8.089 -5.177 -10.067 1.00 92.88 109 ARG A N 1
ATOM 818 C CA . ARG A 1 109 ? -7.816 -6.296 -9.152 1.00 92.88 109 ARG A CA 1
ATOM 819 C C . ARG A 1 109 ? -8.096 -7.650 -9.809 1.00 92.88 109 ARG A C 1
ATOM 821 O O . ARG A 1 109 ? -7.343 -8.590 -9.577 1.00 92.88 109 ARG A O 1
ATOM 828 N N . GLY A 1 110 ? -9.133 -7.731 -10.645 1.00 94.75 110 GLY A N 1
ATOM 829 C CA . GLY A 1 110 ? -9.479 -8.953 -11.374 1.00 94.75 110 GLY A CA 1
ATOM 830 C C . GLY A 1 110 ? -8.363 -9.423 -12.309 1.00 94.75 110 GLY A C 1
ATOM 831 O O . GLY A 1 110 ? -8.125 -10.619 -12.412 1.00 94.75 110 GLY A O 1
ATOM 832 N N . GLU A 1 111 ? -7.622 -8.492 -12.915 1.00 94.00 111 GLU A N 1
ATOM 833 C CA . GLU A 1 111 ? -6.487 -8.810 -13.791 1.00 94.00 111 GLU A CA 1
ATOM 834 C C . GLU A 1 111 ? -5.248 -9.291 -13.018 1.00 94.00 111 GLU A C 1
ATOM 836 O O . GLU A 1 111 ? -4.482 -10.101 -13.531 1.00 94.00 111 GLU A O 1
ATOM 841 N N . CYS A 1 112 ? -5.020 -8.809 -11.786 1.00 94.31 112 CYS A N 1
ATOM 842 C CA . CYS A 1 112 ? -3.782 -9.098 -11.048 1.00 94.31 112 CYS A CA 1
ATOM 843 C C . CYS A 1 112 ? -3.889 -10.210 -9.991 1.00 94.31 112 CYS A C 1
ATOM 845 O O . CYS A 1 112 ? -2.857 -10.721 -9.540 1.00 94.31 112 CYS A O 1
ATOM 847 N N . VAL A 1 113 ? -5.102 -10.602 -9.580 1.00 92.62 113 VAL A N 1
ATOM 848 C CA . VAL A 1 113 ? -5.314 -11.537 -8.460 1.00 92.62 113 VAL A CA 1
ATOM 849 C C . VAL A 1 113 ? -4.580 -12.871 -8.656 1.00 92.62 113 VAL A C 1
ATOM 851 O O . VAL A 1 113 ? -3.893 -13.301 -7.735 1.00 92.62 113 VAL A O 1
ATOM 854 N N . GLY A 1 114 ? -4.612 -13.448 -9.863 1.00 90.19 114 GLY A N 1
ATOM 855 C CA . GLY A 1 114 ? -3.946 -14.713 -10.214 1.00 90.19 114 GLY A CA 1
ATOM 856 C C . GLY A 1 114 ? -2.520 -14.581 -10.766 1.00 90.19 114 GLY A C 1
ATOM 857 O O . GLY A 1 114 ? -1.971 -15.557 -11.266 1.00 90.19 114 GLY A O 1
ATOM 858 N N . GLY A 1 115 ? -1.932 -13.381 -10.733 1.00 90.88 115 GLY A N 1
ATOM 859 C CA . GLY A 1 115 ? -0.576 -13.146 -11.235 1.00 90.88 115 GLY A CA 1
ATOM 860 C C . GLY A 1 115 ? 0.526 -13.756 -10.361 1.00 90.88 115 GLY A C 1
ATOM 861 O O . GLY A 1 115 ? 0.291 -14.201 -9.237 1.00 90.88 115 GLY A O 1
ATOM 862 N N . VAL A 1 116 ? 1.765 -13.700 -10.851 1.00 92.69 116 VAL A N 1
ATOM 863 C CA . VAL A 1 116 ? 2.955 -14.202 -10.139 1.00 92.69 116 VAL A CA 1
ATOM 864 C C . VAL A 1 116 ? 3.134 -13.497 -8.787 1.00 92.69 116 VAL A C 1
ATOM 866 O O . VAL A 1 116 ? 2.881 -12.294 -8.660 1.00 92.69 116 VAL A O 1
ATOM 869 N N . ARG A 1 117 ? 3.556 -14.257 -7.769 1.00 92.94 117 ARG A N 1
ATOM 870 C CA . ARG A 1 117 ? 3.913 -13.762 -6.434 1.00 92.94 117 ARG A CA 1
ATOM 871 C C . ARG A 1 117 ? 5.348 -14.184 -6.090 1.00 92.94 117 ARG A C 1
ATOM 873 O O . ARG A 1 117 ? 5.660 -15.352 -6.315 1.00 92.94 117 ARG A O 1
ATOM 880 N N . PRO A 1 118 ? 6.186 -13.306 -5.505 1.00 94.12 118 PRO A N 1
ATOM 881 C CA . PRO A 1 118 ? 5.954 -11.889 -5.178 1.00 94.12 118 PRO A CA 1
ATOM 882 C C . PRO A 1 118 ? 5.612 -11.005 -6.391 1.00 94.12 118 PRO A C 1
ATOM 884 O O . PRO A 1 118 ? 6.084 -11.243 -7.496 1.00 94.12 118 PRO A O 1
ATOM 887 N N . CYS A 1 119 ? 4.726 -10.020 -6.205 1.00 94.00 119 CYS A N 1
ATOM 888 C CA . CYS A 1 119 ? 4.198 -9.204 -7.301 1.00 94.00 119 CYS A CA 1
ATOM 889 C C . CYS A 1 119 ? 5.306 -8.338 -7.938 1.00 94.00 119 CYS A C 1
ATOM 891 O O . CYS A 1 119 ? 5.890 -7.517 -7.222 1.00 94.00 119 CYS A O 1
ATOM 893 N N . PRO A 1 120 ? 5.555 -8.440 -9.260 1.00 92.81 120 PRO A N 1
ATOM 894 C CA . PRO A 1 120 ? 6.608 -7.673 -9.934 1.00 92.81 120 PRO A CA 1
ATOM 895 C C . PRO A 1 120 ? 6.270 -6.182 -10.079 1.00 92.81 120 PRO A C 1
ATOM 897 O O . PRO A 1 120 ? 7.152 -5.347 -10.263 1.00 92.81 120 PRO A O 1
ATOM 900 N N . TRP A 1 121 ? 4.992 -5.814 -9.964 1.00 93.19 121 TRP A N 1
ATOM 901 C CA . TRP A 1 121 ? 4.510 -4.446 -10.150 1.00 93.19 121 TRP A CA 1
ATOM 902 C C . TRP A 1 121 ? 4.754 -3.572 -8.907 1.00 93.19 121 TRP A C 1
ATOM 904 O O . TRP A 1 121 ? 3.808 -3.131 -8.249 1.00 93.19 121 TRP A O 1
ATOM 914 N N . VAL A 1 122 ? 6.026 -3.304 -8.591 1.00 91.44 122 VAL A N 1
ATOM 915 C CA . VAL A 1 122 ? 6.473 -2.564 -7.388 1.00 91.44 122 VAL A CA 1
ATOM 916 C C . VAL A 1 122 ? 5.943 -1.133 -7.304 1.00 91.44 122 VAL A C 1
ATOM 918 O O . VAL A 1 122 ? 5.726 -0.615 -6.217 1.00 91.44 122 VAL A O 1
ATOM 921 N N . ALA A 1 123 ? 5.626 -0.509 -8.439 1.00 88.38 123 ALA A N 1
ATOM 922 C CA . ALA A 1 123 ? 5.013 0.819 -8.486 1.00 88.38 123 ALA A CA 1
ATOM 923 C C . ALA A 1 123 ? 3.508 0.819 -8.129 1.00 88.38 123 ALA A C 1
ATOM 925 O O . ALA A 1 123 ? 2.815 1.824 -8.318 1.00 88.38 123 ALA A O 1
ATOM 926 N N . CYS A 1 124 ? 2.932 -0.314 -7.720 1.00 91.56 124 CYS A N 1
ATOM 927 C CA . CYS A 1 124 ? 1.540 -0.399 -7.283 1.00 91.56 124 CYS A CA 1
ATOM 928 C C . CYS A 1 124 ? 1.343 0.258 -5.918 1.00 91.56 124 CYS A C 1
ATOM 930 O O . CYS A 1 124 ? 2.117 0.033 -4.998 1.00 91.56 124 CYS A O 1
ATOM 932 N N . ARG A 1 125 ? 0.238 1.000 -5.755 1.00 90.50 125 ARG A N 1
ATOM 933 C CA . ARG A 1 125 ? -0.111 1.672 -4.490 1.00 90.50 125 ARG A CA 1
ATOM 934 C C . ARG A 1 125 ? -0.317 0.721 -3.304 1.00 90.50 125 ARG A C 1
ATOM 936 O O . ARG A 1 125 ? -0.390 1.176 -2.174 1.00 90.50 125 ARG A O 1
ATOM 943 N N . TYR A 1 126 ? -0.510 -0.567 -3.582 1.00 93.62 126 TYR A N 1
ATOM 944 C CA . TYR A 1 126 ? -0.745 -1.610 -2.584 1.00 93.62 126 TYR A CA 1
ATOM 945 C C . TYR A 1 126 ? 0.463 -2.532 -2.397 1.00 93.62 126 TYR A C 1
ATOM 947 O O . TYR A 1 126 ? 0.328 -3.572 -1.751 1.00 93.62 126 TYR A O 1
ATOM 955 N N . HIS A 1 127 ? 1.595 -2.226 -3.037 1.00 94.31 127 HIS A N 1
ATOM 956 C CA . HIS A 1 127 ? 2.809 -3.021 -2.897 1.00 94.31 127 HIS A CA 1
ATOM 957 C C . HIS A 1 127 ? 3.445 -2.764 -1.531 1.00 94.31 127 HIS A C 1
ATOM 959 O O . HIS A 1 127 ? 3.475 -1.623 -1.082 1.00 94.31 127 HIS A O 1
ATOM 965 N N . LEU A 1 128 ? 3.921 -3.818 -0.870 1.00 93.19 128 LEU A N 1
ATOM 966 C CA . LEU A 1 128 ? 4.457 -3.741 0.496 1.00 93.19 128 LEU A CA 1
ATOM 967 C C . LEU A 1 128 ? 5.984 -3.554 0.560 1.00 93.19 128 LEU A C 1
ATOM 969 O O . LEU A 1 128 ? 6.533 -3.423 1.645 1.00 93.19 128 LEU A O 1
ATOM 973 N N . LEU A 1 129 ? 6.688 -3.537 -0.577 1.00 92.38 129 LEU A N 1
ATOM 974 C CA . LEU A 1 129 ? 8.142 -3.314 -0.610 1.00 92.38 129 LEU A CA 1
ATOM 975 C C . LEU A 1 129 ? 8.529 -1.845 -0.430 1.00 92.38 129 LEU A C 1
ATOM 977 O O . LEU A 1 129 ? 9.615 -1.552 0.072 1.00 92.38 129 LEU A O 1
ATOM 981 N N . LEU A 1 130 ? 7.680 -0.937 -0.915 1.00 89.50 130 LEU A N 1
ATOM 982 C CA . LEU A 1 130 ? 7.945 0.496 -0.932 1.00 89.50 130 L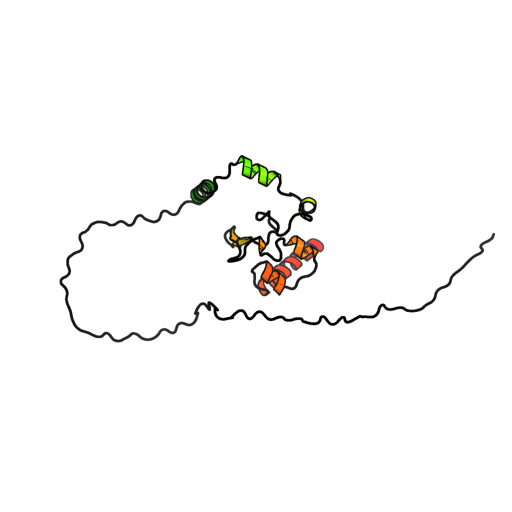EU A CA 1
ATOM 983 C C . LEU A 1 130 ? 7.116 1.191 0.144 1.00 89.50 130 LEU A C 1
ATOM 985 O O . LEU A 1 130 ? 5.897 1.045 0.186 1.00 89.50 130 LEU A O 1
ATOM 989 N N . ASP A 1 131 ? 7.782 2.003 0.952 1.00 85.62 131 ASP A N 1
ATOM 990 C CA . ASP A 1 131 ? 7.167 2.904 1.916 1.00 85.62 131 ASP A CA 1
ATOM 991 C C . ASP A 1 131 ? 7.235 4.356 1.416 1.00 85.62 131 ASP A C 1
ATOM 993 O O . ASP A 1 131 ? 8.101 4.735 0.620 1.00 85.62 131 ASP A O 1
ATOM 997 N N . VAL A 1 132 ? 6.300 5.188 1.869 1.00 83.44 132 VAL A N 1
ATOM 998 C CA . VAL A 1 132 ? 6.208 6.602 1.510 1.00 83.44 132 VAL A CA 1
ATOM 999 C C . VAL A 1 132 ? 6.632 7.444 2.706 1.00 83.44 132 VAL A C 1
ATOM 1001 O O . VAL A 1 132 ? 5.976 7.493 3.743 1.00 83.44 132 VAL A O 1
ATOM 1004 N N . THR A 1 133 ? 7.716 8.190 2.537 1.00 81.50 133 THR A N 1
ATOM 1005 C CA . THR A 1 133 ? 8.176 9.154 3.539 1.00 81.50 133 THR A CA 1
ATOM 1006 C C . THR A 1 133 ? 7.164 10.291 3.726 1.00 81.50 133 THR A C 1
ATOM 1008 O O . THR A 1 133 ? 6.437 10.639 2.792 1.00 81.50 133 THR A O 1
ATOM 1011 N N . PRO A 1 134 ? 7.170 10.985 4.880 1.00 78.81 134 PRO A N 1
ATOM 1012 C CA . PRO A 1 134 ? 6.308 12.149 5.111 1.00 78.81 134 PRO A CA 1
ATOM 1013 C C . PRO A 1 134 ? 6.459 13.269 4.069 1.00 78.81 134 PRO A C 1
ATOM 1015 O O . PRO A 1 134 ? 5.559 14.085 3.896 1.00 78.81 134 PRO A O 1
ATOM 1018 N N . TYR A 1 135 ? 7.597 13.309 3.370 1.00 83.38 135 TYR A N 1
ATOM 1019 C CA . TYR A 1 135 ? 7.905 14.281 2.321 1.00 83.38 135 TYR A CA 1
ATOM 1020 C C . TYR A 1 135 ? 7.508 13.804 0.912 1.00 83.38 135 TYR A C 1
ATOM 1022 O O . TYR A 1 135 ? 7.814 14.476 -0.071 1.00 83.38 135 TYR A O 1
ATOM 1030 N N . GLY A 1 136 ? 6.842 12.650 0.800 1.00 77.62 136 GLY A N 1
ATOM 1031 C CA . GLY A 1 136 ? 6.354 12.087 -0.461 1.00 77.62 136 GLY A CA 1
ATOM 1032 C C . GLY A 1 136 ? 7.406 11.347 -1.291 1.00 77.62 136 GLY A C 1
ATOM 1033 O O . GLY A 1 136 ? 7.146 11.018 -2.445 1.00 77.62 136 GLY A O 1
ATOM 1034 N N . GLY A 1 137 ? 8.595 11.093 -0.739 1.00 83.50 137 GLY A N 1
ATOM 1035 C CA . GLY A 1 137 ? 9.594 10.217 -1.353 1.00 83.50 137 GLY A CA 1
ATOM 1036 C C . GLY A 1 137 ? 9.283 8.743 -1.097 1.00 83.50 137 GLY A C 1
ATOM 1037 O O . GLY A 1 137 ? 8.798 8.415 -0.016 1.00 83.50 137 GLY A O 1
ATOM 1038 N N . LEU A 1 138 ? 9.591 7.877 -2.062 1.00 83.31 138 LEU A N 1
ATOM 1039 C CA . LEU A 1 138 ? 9.500 6.422 -1.922 1.00 83.31 138 LEU A CA 1
ATOM 1040 C C . LEU A 1 138 ? 10.813 5.868 -1.364 1.00 83.31 138 LEU A C 1
ATOM 1042 O O . LEU A 1 138 ? 11.888 6.250 -1.828 1.00 83.31 138 LEU A O 1
ATOM 1046 N N . VAL A 1 139 ? 10.724 4.973 -0.387 1.00 84.81 139 VAL A 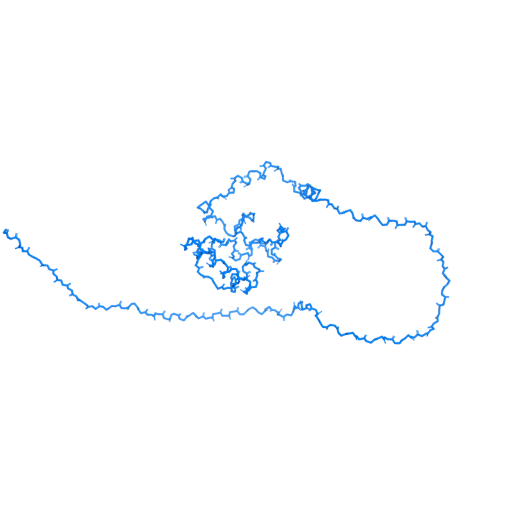N 1
ATOM 1047 C CA . VAL A 1 139 ? 11.864 4.293 0.233 1.00 84.81 139 VAL A CA 1
ATOM 1048 C C . VAL A 1 139 ? 11.587 2.796 0.239 1.00 84.81 139 VAL A C 1
ATOM 1050 O O . VAL A 1 139 ? 10.537 2.361 0.693 1.00 84.81 139 VAL A O 1
ATOM 1053 N N . GLN A 1 140 ? 12.524 2.003 -0.274 1.00 82.50 140 GLN A N 1
ATOM 1054 C CA . GLN A 1 140 ? 12.464 0.547 -0.168 1.00 82.50 140 GLN A CA 1
ATOM 1055 C C . GLN A 1 140 ? 12.797 0.101 1.261 1.00 82.50 140 GLN A C 1
ATOM 1057 O O . GLN A 1 140 ? 13.670 0.687 1.909 1.00 82.50 140 GLN A O 1
ATOM 1062 N N . LEU A 1 141 ? 12.140 -0.962 1.730 1.00 79.25 141 LEU A N 1
ATOM 1063 C CA . LEU A 1 141 ? 12.474 -1.596 3.005 1.00 79.25 141 LEU A CA 1
ATOM 1064 C C . LEU A 1 141 ? 13.958 -2.024 3.043 1.00 79.25 141 LEU A C 1
ATOM 1066 O O . LEU A 1 141 ? 14.434 -2.705 2.132 1.00 79.25 141 LEU A O 1
ATOM 1070 N N . PRO A 1 142 ? 14.720 -1.636 4.082 1.00 78.19 142 PRO A N 1
ATOM 1071 C CA . PRO A 1 142 ? 16.155 -1.880 4.124 1.00 78.19 142 PRO A CA 1
ATOM 1072 C C . PRO A 1 142 ? 16.463 -3.374 4.271 1.00 78.19 142 PRO A C 1
ATOM 1074 O O . PRO A 1 142 ? 15.973 -4.028 5.188 1.00 78.19 142 PRO A O 1
ATOM 1077 N N . GLY A 1 143 ? 17.334 -3.894 3.403 1.00 80.12 143 GLY A N 1
ATOM 1078 C CA . GLY A 1 143 ? 17.838 -5.268 3.493 1.00 80.12 143 GLY A CA 1
ATOM 1079 C C . GLY A 1 143 ? 16.838 -6.355 3.089 1.00 80.12 143 GLY A C 1
ATOM 1080 O O . GLY A 1 143 ? 17.082 -7.517 3.402 1.00 80.12 143 GLY A O 1
ATOM 1081 N N . VAL A 1 144 ? 15.739 -5.989 2.420 1.00 84.62 144 VAL A N 1
ATOM 1082 C CA . VAL A 1 144 ? 14.739 -6.930 1.902 1.00 84.62 144 VAL A CA 1
ATOM 1083 C C . VAL A 1 144 ? 14.654 -6.798 0.387 1.00 84.62 144 VAL A C 1
ATOM 1085 O O . VAL A 1 144 ? 14.362 -5.722 -0.140 1.00 84.62 144 VAL A O 1
ATOM 1088 N N . GLU A 1 145 ? 14.883 -7.914 -0.300 1.00 86.69 145 GLU A N 1
ATOM 1089 C CA . GLU A 1 145 ? 14.694 -8.029 -1.747 1.00 86.69 145 GLU A CA 1
ATOM 1090 C C . GLU A 1 145 ? 13.280 -8.503 -2.099 1.00 86.69 145 GLU A C 1
ATOM 1092 O O . GLU A 1 145 ? 12.589 -9.127 -1.289 1.00 86.69 145 GLU A O 1
ATOM 1097 N N . LEU A 1 146 ? 12.851 -8.245 -3.340 1.00 88.31 146 LEU A N 1
ATOM 1098 C CA . LEU A 1 146 ? 11.501 -8.575 -3.817 1.00 88.31 146 LEU A CA 1
ATOM 1099 C C . LEU A 1 146 ? 11.139 -10.054 -3.592 1.00 88.31 146 LEU A C 1
ATOM 1101 O O . LEU A 1 146 ? 10.033 -10.368 -3.161 1.00 88.31 146 LEU A O 1
ATOM 1105 N N . GLU A 1 147 ? 12.080 -10.956 -3.860 1.00 88.62 147 GLU A N 1
ATOM 1106 C CA . GLU A 1 147 ? 11.908 -12.411 -3.753 1.00 88.62 147 GLU A CA 1
ATOM 1107 C C . GLU A 1 147 ? 11.780 -12.900 -2.302 1.00 88.62 147 GLU A C 1
ATOM 1109 O O . GLU A 1 147 ? 11.244 -13.976 -2.048 1.00 88.62 147 GLU A O 1
ATOM 1114 N N . GLN A 1 148 ? 12.254 -12.104 -1.341 1.00 89.44 148 GLN A N 1
ATOM 1115 C CA . GLN A 1 148 ? 12.261 -12.441 0.084 1.00 89.44 148 GLN A CA 1
ATOM 1116 C C . GLN A 1 148 ? 10.972 -12.003 0.794 1.00 89.44 148 GLN A C 1
ATOM 1118 O O . GLN A 1 148 ? 10.764 -12.325 1.966 1.00 89.44 148 GLN A O 1
ATOM 1123 N N . LEU A 1 149 ? 10.089 -11.272 0.106 1.00 89.50 149 LEU A N 1
ATOM 1124 C CA . LEU A 1 149 ? 8.827 -10.811 0.673 1.00 89.50 149 LEU A CA 1
ATOM 1125 C C . LEU A 1 149 ? 7.872 -11.974 0.918 1.00 89.50 149 LEU A C 1
ATOM 1127 O O . LEU A 1 149 ? 7.361 -12.598 -0.012 1.00 89.50 149 LEU A O 1
ATOM 1131 N N . LYS A 1 150 ? 7.518 -12.167 2.190 1.00 89.00 150 LYS A N 1
ATOM 1132 C CA . LYS A 1 150 ? 6.435 -13.073 2.590 1.00 89.00 150 LYS A CA 1
ATOM 1133 C C . LYS A 1 150 ? 5.085 -12.642 2.006 1.00 89.00 150 LYS A C 1
ATOM 1135 O O . LYS A 1 150 ? 4.303 -13.475 1.558 1.00 89.00 150 LYS A O 1
ATOM 1140 N N . HIS A 1 151 ? 4.822 -11.337 2.003 1.00 92.56 151 HIS A N 1
ATOM 1141 C CA . HIS A 1 151 ? 3.629 -10.734 1.419 1.00 92.56 151 HIS A CA 1
ATOM 1142 C C . HIS A 1 151 ? 4.047 -9.540 0.563 1.00 92.56 151 HIS A C 1
ATOM 1144 O O . HIS A 1 151 ? 4.777 -8.671 1.025 1.00 92.56 151 HIS A O 1
ATOM 1150 N N . SER A 1 152 ? 3.582 -9.493 -0.685 1.00 94.88 152 SER A N 1
ATOM 1151 C CA . SER A 1 152 ? 3.917 -8.414 -1.630 1.00 94.88 152 SER A CA 1
ATOM 1152 C C . SER A 1 152 ? 2.753 -7.462 -1.913 1.00 94.88 152 SER A C 1
ATOM 1154 O O . SER A 1 152 ? 2.968 -6.404 -2.498 1.00 94.88 152 SER A O 1
ATOM 1156 N N . CYS A 1 153 ? 1.527 -7.803 -1.496 1.00 94.81 153 CYS A N 1
ATOM 1157 C CA . CYS A 1 153 ? 0.328 -7.015 -1.764 1.00 94.81 153 CYS A CA 1
ATOM 1158 C C . CYS A 1 153 ? -0.559 -6.891 -0.521 1.00 94.81 153 CYS A C 1
ATOM 1160 O O . CYS A 1 153 ? -0.984 -7.896 0.044 1.00 94.81 153 CYS A O 1
ATOM 1162 N N . ALA A 1 154 ? -0.90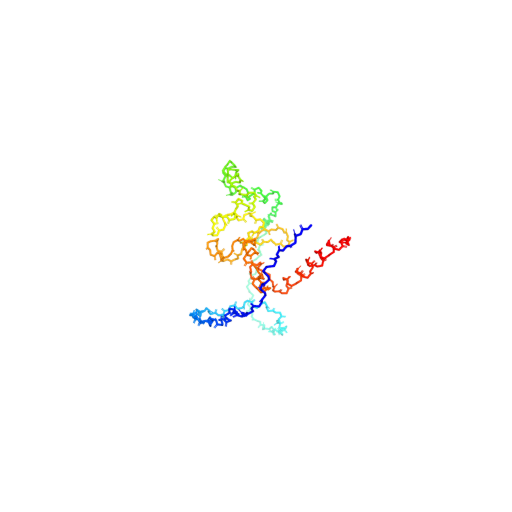8 -5.657 -0.153 1.00 94.81 154 ALA A N 1
ATOM 1163 C CA . ALA A 1 154 ? -1.821 -5.376 0.953 1.00 94.81 154 ALA A CA 1
ATOM 1164 C C . ALA A 1 154 ? -3.240 -5.931 0.718 1.00 94.81 154 ALA A C 1
ATOM 1166 O O . ALA A 1 154 ? -3.904 -6.334 1.667 1.00 94.81 154 ALA A O 1
ATOM 1167 N N . LEU A 1 155 ? -3.697 -5.990 -0.540 1.00 95.00 155 LEU A N 1
ATOM 1168 C CA . LEU A 1 155 ? -5.010 -6.558 -0.870 1.00 95.00 155 LEU A CA 1
ATOM 1169 C C . LEU A 1 155 ? -5.044 -8.077 -0.679 1.00 95.00 155 LEU A C 1
ATOM 1171 O O . LEU A 1 155 ? -6.039 -8.589 -0.192 1.00 95.00 155 LEU A O 1
ATOM 1175 N N . ASP A 1 156 ? -3.960 -8.792 -1.000 1.00 94.56 156 ASP A N 1
ATOM 1176 C CA . ASP A 1 156 ? -3.889 -10.240 -0.744 1.00 94.56 156 ASP A CA 1
ATOM 1177 C C . ASP A 1 156 ? -3.934 -10.539 0.761 1.00 94.56 156 ASP A C 1
ATOM 1179 O O . ASP A 1 156 ? -4.557 -11.507 1.185 1.00 94.56 156 ASP A O 1
ATOM 1183 N N . VAL A 1 157 ? -3.280 -9.698 1.571 1.00 94.94 157 VAL A N 1
ATOM 1184 C CA . VAL A 1 157 ? -3.308 -9.813 3.036 1.00 94.94 157 VAL A CA 1
ATOM 1185 C C . VAL A 1 157 ? -4.716 -9.557 3.577 1.00 94.94 157 VAL A C 1
ATOM 1187 O O . VAL A 1 157 ? -5.154 -10.284 4.462 1.00 94.94 157 VAL A O 1
ATOM 1190 N N . ALA A 1 158 ? -5.429 -8.568 3.030 1.00 94.19 158 ALA A N 1
ATOM 1191 C CA . ALA A 1 158 ? -6.808 -8.273 3.414 1.00 94.19 158 ALA A CA 1
ATOM 1192 C C . ALA A 1 158 ? -7.787 -9.384 2.991 1.00 94.19 158 ALA A C 1
ATOM 1194 O O . ALA A 1 158 ? -8.645 -9.772 3.778 1.00 94.19 158 ALA A O 1
ATOM 1195 N N . ASP A 1 159 ? -7.633 -9.935 1.782 1.00 94.00 159 ASP A N 1
ATOM 1196 C CA . ASP A 1 159 ? -8.474 -11.028 1.274 1.00 94.00 159 ASP A CA 1
ATOM 1197 C C . ASP A 1 159 ? -8.276 -12.331 2.073 1.00 94.00 159 ASP A C 1
ATOM 1199 O O . ASP A 1 159 ? -9.192 -13.148 2.166 1.00 94.00 159 ASP A O 1
ATOM 1203 N N . ALA A 1 160 ? -7.096 -12.532 2.676 1.00 92.56 160 ALA A N 1
ATOM 1204 C CA . ALA A 1 160 ? -6.820 -13.676 3.547 1.00 92.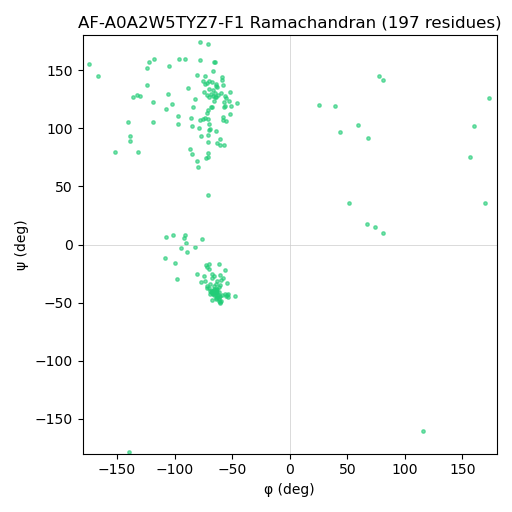56 160 ALA A CA 1
ATOM 1205 C C . ALA A 1 160 ? -7.576 -13.620 4.890 1.00 92.56 160 ALA A C 1
ATOM 1207 O O . ALA A 1 160 ? -7.691 -14.648 5.561 1.00 92.56 160 ALA A O 1
ATOM 1208 N N . GLY A 1 161 ? -8.101 -12.451 5.269 1.00 93.31 161 GLY A N 1
ATOM 1209 C CA . GLY A 1 161 ? -8.916 -12.243 6.462 1.00 93.31 161 GLY A CA 1
ATOM 1210 C C . GLY A 1 161 ? -8.277 -11.318 7.496 1.00 93.31 161 GLY A C 1
ATOM 1211 O O . GLY A 1 161 ? -7.388 -10.513 7.205 1.00 93.31 161 GLY A O 1
ATOM 1212 N N . ASP A 1 162 ? -8.768 -11.428 8.728 1.00 92.69 162 ASP A N 1
ATOM 1213 C CA . ASP A 1 162 ? -8.375 -10.544 9.820 1.00 92.69 162 ASP A CA 1
ATOM 1214 C C . ASP A 1 162 ? -6.913 -10.756 10.223 1.00 92.69 162 ASP A C 1
ATOM 1216 O O . ASP A 1 162 ? -6.415 -11.878 10.334 1.00 92.69 162 ASP A O 1
ATOM 1220 N N . ASN A 1 163 ? -6.227 -9.650 10.496 1.00 94.50 163 ASN A N 1
ATOM 1221 C CA . ASN A 1 163 ? -4.852 -9.639 10.975 1.00 94.50 163 ASN A CA 1
ATOM 1222 C C . ASN A 1 163 ? -4.772 -8.861 12.287 1.00 94.50 163 ASN A C 1
ATOM 1224 O O . ASN A 1 163 ? -5.560 -7.949 12.536 1.00 94.50 163 ASN A O 1
ATOM 1228 N N . THR A 1 164 ? -3.803 -9.200 13.136 1.00 95.81 164 THR A N 1
ATOM 1229 C CA . THR A 1 164 ? -3.584 -8.441 14.372 1.00 95.81 164 THR A CA 1
ATOM 1230 C C . THR A 1 164 ? -2.849 -7.130 14.086 1.00 95.81 164 THR A C 1
ATOM 1232 O O . THR A 1 164 ? -2.147 -6.992 13.080 1.00 95.81 164 THR A O 1
ATOM 1235 N N . LEU A 1 165 ? -2.966 -6.160 14.998 1.00 96.12 165 LEU A N 1
ATOM 1236 C CA . LEU A 1 165 ? -2.302 -4.855 14.872 1.00 96.12 165 LEU A CA 1
ATOM 1237 C C . LEU A 1 165 ? -0.776 -4.971 14.800 1.00 96.12 165 LEU A C 1
ATOM 1239 O O . LEU A 1 165 ? -0.121 -4.138 14.179 1.00 96.12 165 LEU A O 1
ATOM 1243 N N . GLU A 1 166 ? -0.207 -5.992 15.440 1.00 95.75 166 GLU A N 1
ATOM 1244 C CA . GLU A 1 166 ? 1.223 -6.289 15.396 1.00 95.75 166 GLU A CA 1
ATOM 1245 C C . GLU A 1 166 ? 1.646 -6.742 13.998 1.00 95.75 166 GLU A C 1
ATOM 1247 O O . GLU A 1 166 ? 2.604 -6.196 13.458 1.00 95.75 166 GLU A O 1
ATOM 1252 N N . VAL A 1 167 ? 0.898 -7.673 13.392 1.00 94.50 167 VAL A N 1
ATOM 1253 C CA . VAL A 1 167 ? 1.180 -8.183 12.040 1.00 94.50 167 VAL A CA 1
ATOM 1254 C C . VAL A 1 167 ? 1.061 -7.063 11.009 1.00 94.50 167 VAL A C 1
ATOM 1256 O O . VAL A 1 167 ? 1.941 -6.894 10.169 1.00 94.50 167 VAL A O 1
ATOM 1259 N N . VAL A 1 168 ? 0.006 -6.249 11.093 1.00 95.12 168 VAL A N 1
ATOM 1260 C CA . VAL A 1 168 ? -0.178 -5.104 10.187 1.00 95.12 168 VAL A CA 1
ATOM 1261 C C . VAL A 1 168 ? 0.933 -4.068 10.372 1.00 95.12 168 VAL A C 1
ATOM 1263 O O . VAL A 1 168 ? 1.421 -3.508 9.391 1.00 95.12 168 VAL A O 1
ATOM 1266 N N . GLY A 1 169 ? 1.360 -3.827 11.614 1.00 93.75 169 GLY A N 1
ATOM 1267 C CA . GLY A 1 169 ? 2.463 -2.919 11.913 1.00 93.75 169 GLY A CA 1
ATOM 1268 C C . GLY A 1 169 ? 3.785 -3.383 11.305 1.00 93.75 169 GLY A C 1
ATOM 1269 O O . GLY A 1 169 ? 4.489 -2.583 10.695 1.00 93.75 169 GLY A O 1
ATOM 1270 N N . GLU A 1 170 ? 4.086 -4.680 11.400 1.00 91.69 170 GLU A N 1
ATOM 1271 C CA . GLU A 1 170 ? 5.267 -5.280 10.774 1.00 91.69 170 GLU A CA 1
ATOM 1272 C C . GLU A 1 170 ? 5.231 -5.143 9.245 1.00 91.69 170 GLU A C 1
ATOM 1274 O O . GLU A 1 170 ? 6.205 -4.685 8.650 1.00 91.69 170 GLU A O 1
ATOM 1279 N N . LEU A 1 171 ? 4.094 -5.459 8.614 1.00 91.94 171 LEU A N 1
ATOM 1280 C CA . LEU A 1 171 ? 3.934 -5.384 7.156 1.00 91.94 171 LEU A CA 1
ATOM 1281 C C . LEU A 1 171 ? 4.056 -3.964 6.594 1.00 91.94 171 LEU A C 1
ATOM 1283 O O . LEU A 1 171 ? 4.526 -3.793 5.474 1.00 91.94 171 LEU A O 1
ATOM 1287 N N . LEU A 1 172 ? 3.606 -2.959 7.348 1.00 90.06 172 LEU A N 1
ATOM 1288 C CA . LEU A 1 172 ? 3.607 -1.553 6.936 1.00 90.06 172 LEU A CA 1
ATOM 1289 C C . LEU A 1 172 ? 4.761 -0.748 7.550 1.00 90.06 172 LEU A C 1
ATOM 1291 O O . LEU A 1 172 ? 4.758 0.474 7.448 1.00 90.06 172 LEU A O 1
ATOM 1295 N N . ALA A 1 173 ? 5.708 -1.409 8.223 1.00 88.75 173 ALA A N 1
ATOM 1296 C CA . ALA A 1 173 ? 6.832 -0.776 8.917 1.00 88.75 173 ALA A CA 1
ATOM 1297 C C . ALA A 1 173 ? 6.424 0.358 9.888 1.00 88.75 173 ALA A C 1
ATOM 1299 O O . ALA A 1 173 ? 7.145 1.341 10.077 1.00 88.75 173 ALA A O 1
ATOM 1300 N N . VAL A 1 174 ? 5.276 0.217 10.558 1.00 90.50 174 VAL A N 1
ATOM 1301 C CA . VAL A 1 174 ? 4.772 1.174 11.554 1.00 90.50 174 VAL A CA 1
ATOM 1302 C C . VAL A 1 174 ? 4.556 0.506 12.906 1.00 90.50 174 VAL A C 1
ATOM 1304 O O . VAL A 1 174 ? 4.366 -0.701 13.025 1.00 90.50 174 VAL A O 1
ATOM 1307 N N . THR A 1 175 ? 4.567 1.299 13.976 1.00 95.06 175 THR A N 1
ATOM 1308 C CA . THR A 1 175 ? 4.318 0.748 15.311 1.00 95.06 175 THR A CA 1
ATOM 1309 C C . THR A 1 175 ? 2.879 0.248 15.433 1.00 95.06 175 THR A C 1
ATOM 1311 O O . THR A 1 175 ? 1.950 0.836 14.880 1.00 95.06 175 THR A O 1
ATOM 1314 N N . ARG A 1 176 ? 2.671 -0.787 16.251 1.00 96.88 176 ARG A N 1
ATOM 1315 C CA . ARG A 1 176 ? 1.336 -1.281 16.630 1.00 96.88 176 ARG A CA 1
ATOM 1316 C C . ARG A 1 176 ? 0.389 -0.151 17.054 1.00 96.88 176 ARG A C 1
ATOM 1318 O O . ARG A 1 176 ? -0.765 -0.108 16.643 1.00 96.88 176 ARG A O 1
ATOM 1325 N N . GLU A 1 177 ? 0.882 0.786 17.865 1.00 97.75 177 GLU A N 1
ATOM 1326 C CA . GLU A 1 177 ? 0.082 1.930 18.318 1.00 97.75 177 GLU A CA 1
ATOM 1327 C C . GLU A 1 177 ? -0.297 2.858 17.160 1.00 97.75 177 GLU A C 1
ATOM 1329 O O . GLU A 1 177 ? -1.411 3.377 17.121 1.00 97.75 177 GLU A O 1
ATOM 1334 N N . ARG A 1 178 ? 0.586 3.034 16.171 1.00 95.94 178 ARG A N 1
ATOM 1335 C CA . ARG A 1 178 ? 0.258 3.805 14.974 1.00 95.94 178 ARG A CA 1
ATOM 1336 C C . ARG A 1 178 ? -0.863 3.145 14.172 1.00 95.94 178 ARG A C 1
ATOM 1338 O O . ARG A 1 178 ? -1.758 3.861 13.727 1.00 95.94 178 ARG A O 1
ATOM 1345 N N . VAL A 1 179 ? -0.853 1.818 14.034 1.00 96.44 179 VAL A N 1
ATOM 1346 C CA . VAL A 1 179 ? -1.952 1.076 13.392 1.00 96.44 179 VAL A CA 1
ATOM 1347 C C . VAL A 1 179 ? -3.261 1.302 14.148 1.00 96.44 179 VAL A C 1
ATOM 1349 O O . VAL A 1 179 ? -4.237 1.719 13.533 1.00 96.44 179 VAL A O 1
ATOM 1352 N N . ARG A 1 180 ? -3.260 1.158 15.482 1.00 97.50 180 ARG A N 1
ATOM 1353 C CA . ARG A 1 180 ? -4.444 1.407 16.328 1.00 97.50 180 ARG A CA 1
ATOM 1354 C C . ARG A 1 180 ? -5.035 2.804 16.110 1.00 97.50 180 ARG A C 1
ATOM 1356 O O . ARG A 1 180 ? -6.248 2.968 16.028 1.00 97.50 180 ARG A O 1
ATOM 1363 N N . GLN A 1 181 ? -4.184 3.827 16.024 1.00 97.75 181 GLN A N 1
ATOM 1364 C CA . GLN A 1 181 ? -4.620 5.207 15.783 1.00 97.75 181 GLN A CA 1
ATOM 1365 C C . GLN A 1 181 ? -5.233 5.393 14.392 1.00 97.75 181 GLN A C 1
ATOM 1367 O O . GLN A 1 181 ? -6.225 6.107 14.246 1.00 97.75 181 GLN A O 1
ATOM 1372 N N . ILE A 1 182 ? -4.628 4.781 13.370 1.00 95.81 182 ILE A N 1
ATOM 1373 C CA . ILE A 1 182 ? -5.140 4.825 11.997 1.00 95.81 182 ILE A CA 1
ATOM 1374 C C . ILE A 1 182 ? -6.497 4.125 11.929 1.00 95.81 182 ILE A C 1
ATOM 1376 O O . ILE A 1 182 ? -7.430 4.692 11.368 1.00 95.81 182 ILE A O 1
ATOM 1380 N N . GLU A 1 183 ? -6.614 2.945 12.533 1.00 95.94 183 GLU A N 1
ATOM 1381 C CA . GLU A 1 183 ? -7.845 2.163 12.587 1.00 95.94 183 GLU A CA 1
ATOM 1382 C C . GLU A 1 183 ? -8.968 2.928 13.293 1.00 95.94 183 GLU A C 1
ATOM 1384 O O . GLU A 1 183 ? -10.031 3.110 12.709 1.00 95.94 183 GLU A O 1
ATOM 1389 N N . ALA A 1 184 ? -8.721 3.471 14.491 1.00 97.38 184 ALA A N 1
ATOM 1390 C CA . ALA A 1 184 ? -9.720 4.250 15.224 1.00 97.38 184 ALA A CA 1
ATOM 1391 C C . ALA A 1 184 ? -10.260 5.427 14.389 1.00 97.38 184 ALA A C 1
ATOM 1393 O O . ALA A 1 184 ? -11.470 5.632 14.298 1.00 97.38 184 ALA A O 1
ATOM 1394 N N . LYS A 1 185 ? -9.365 6.156 13.710 1.00 96.69 185 LYS A N 1
ATOM 1395 C CA . LYS A 1 185 ? -9.734 7.267 12.823 1.00 96.69 185 LYS A CA 1
ATOM 1396 C C . LYS A 1 185 ? -10.453 6.800 11.552 1.00 96.69 185 LYS A C 1
ATOM 1398 O O . LYS A 1 185 ? -11.296 7.517 11.017 1.00 96.69 185 LYS A O 1
ATOM 1403 N N . ALA A 1 186 ? -10.089 5.636 11.021 1.00 94.94 186 ALA A N 1
ATOM 1404 C CA . ALA A 1 186 ? -10.736 5.056 9.850 1.00 94.94 186 ALA A CA 1
ATOM 1405 C C . ALA A 1 186 ? -12.164 4.605 10.177 1.00 94.94 186 ALA A C 1
ATOM 1407 O O . ALA A 1 186 ? -13.071 4.899 9.402 1.00 94.94 186 ALA A O 1
ATOM 1408 N N . ILE A 1 187 ? -12.364 3.969 11.335 1.00 95.44 187 ILE A N 1
ATOM 1409 C CA . ILE A 1 187 ? -13.681 3.560 11.830 1.00 95.44 187 ILE A CA 1
ATOM 1410 C C . ILE A 1 187 ? -14.573 4.785 12.012 1.00 95.44 187 ILE A C 1
ATOM 1412 O O . ILE A 1 187 ? -15.660 4.798 11.455 1.00 95.44 187 ILE A O 1
ATOM 1416 N N . GLU A 1 188 ? -14.097 5.835 12.686 1.00 96.00 188 GLU A N 1
ATOM 1417 C CA . GLU A 1 188 ? -14.855 7.082 12.880 1.00 96.00 188 GLU A CA 1
ATOM 1418 C C . GLU A 1 188 ? -15.362 7.672 11.551 1.00 96.00 188 GLU A C 1
ATOM 1420 O O . GLU A 1 188 ? -16.537 8.022 11.412 1.00 96.00 188 GLU A O 1
ATOM 1425 N N . ARG A 1 189 ? -14.491 7.714 10.535 1.00 93.69 189 ARG A N 1
ATOM 1426 C CA . ARG A 1 189 ? -14.843 8.180 9.185 1.00 93.69 189 ARG A CA 1
ATOM 1427 C C . ARG A 1 189 ? -15.815 7.248 8.471 1.00 93.69 189 ARG A C 1
ATOM 1429 O O . ARG A 1 189 ? -16.694 7.715 7.758 1.00 93.69 189 ARG A O 1
ATOM 1436 N N . ALA A 1 190 ? -15.645 5.938 8.613 1.00 93.75 190 ALA A N 1
ATOM 1437 C CA . ALA A 1 190 ? -16.553 4.973 8.007 1.00 93.75 190 ALA A CA 1
ATOM 1438 C C . ALA A 1 190 ? -17.946 5.076 8.640 1.00 93.75 190 ALA A C 1
ATOM 1440 O O . ALA A 1 190 ? -18.944 5.112 7.924 1.00 93.75 190 ALA A O 1
ATOM 1441 N N . THR A 1 191 ? -18.015 5.204 9.968 1.00 94.69 191 THR A N 1
ATOM 1442 C CA . THR A 1 191 ? -19.275 5.376 10.693 1.00 94.69 191 THR A CA 1
ATOM 1443 C C . THR A 1 191 ? -19.964 6.685 10.332 1.00 94.69 191 THR A C 1
ATOM 1445 O O . THR A 1 191 ? -21.165 6.665 10.090 1.00 94.69 191 THR A O 1
ATOM 1448 N N . SER A 1 192 ? -19.237 7.803 10.199 1.00 93.75 192 SER A N 1
ATOM 1449 C CA . SER A 1 192 ? -19.860 9.084 9.834 1.00 93.75 192 SER A CA 1
ATOM 1450 C C . SER A 1 192 ? -20.493 9.046 8.441 1.00 93.75 192 SER A C 1
ATOM 1452 O O . SER A 1 192 ? -21.624 9.502 8.266 1.00 93.75 192 SER A O 1
ATOM 1454 N N . VAL A 1 193 ? -19.816 8.418 7.473 1.00 92.81 193 VAL A N 1
ATOM 1455 C CA . VAL A 1 193 ? -20.339 8.217 6.114 1.00 92.81 193 VAL A CA 1
ATOM 1456 C C . VAL A 1 193 ? -21.580 7.322 6.121 1.00 92.81 193 VAL A C 1
ATOM 1458 O O . VAL A 1 193 ? -22.559 7.648 5.452 1.00 92.81 193 VAL A O 1
ATOM 1461 N N . VAL A 1 194 ? -21.571 6.227 6.890 1.00 92.62 194 VAL A N 1
ATOM 1462 C CA . VAL A 1 194 ? -22.722 5.311 7.009 1.00 92.62 194 VAL A CA 1
ATOM 1463 C C . VAL A 1 194 ? -23.919 5.991 7.681 1.00 92.62 194 VAL A C 1
ATOM 1465 O O . VAL A 1 194 ? -25.056 5.787 7.266 1.00 92.62 194 VAL A O 1
ATOM 1468 N N . GLU A 1 195 ? -23.677 6.828 8.686 1.00 91.06 195 GLU A N 1
ATOM 1469 C CA . GLU A 1 195 ? -24.717 7.558 9.420 1.00 91.06 195 GLU A CA 1
ATOM 1470 C C . GLU A 1 195 ? -25.188 8.840 8.708 1.00 91.06 195 GLU A C 1
ATOM 1472 O O . GLU A 1 195 ? -26.068 9.538 9.215 1.00 91.06 195 GLU A O 1
ATOM 1477 N N . GLY A 1 196 ? -24.609 9.183 7.552 1.00 82.44 196 GLY A N 1
ATOM 1478 C CA . GLY A 1 196 ? -24.944 10.399 6.804 1.00 82.44 196 GLY A CA 1
ATOM 1479 C C . GLY A 1 196 ? -24.537 11.698 7.509 1.00 82.44 196 GLY A C 1
ATOM 1480 O O . GLY A 1 196 ? -25.033 12.773 7.168 1.00 82.44 196 GLY A O 1
ATOM 1481 N N . ARG A 1 197 ? -23.638 11.623 8.495 1.00 74.06 197 ARG A N 1
ATOM 1482 C CA . ARG A 1 197 ? -23.057 12.791 9.161 1.00 74.06 197 ARG A CA 1
ATOM 1483 C C . ARG A 1 197 ? -21.881 13.269 8.312 1.00 74.06 197 ARG A C 1
ATOM 1485 O O . ARG A 1 197 ? -20.935 12.518 8.091 1.00 74.06 197 ARG A O 1
ATOM 1492 N N . ALA A 1 198 ? -21.957 14.497 7.796 1.00 58.09 198 ALA A N 1
ATOM 1493 C CA . ALA A 1 198 ? -20.871 15.084 7.012 1.00 58.09 198 ALA A CA 1
ATOM 1494 C C . ALA A 1 198 ? -19.562 15.054 7.826 1.00 58.09 198 ALA A C 1
ATOM 1496 O O . ALA A 1 198 ? -19.550 15.481 8.981 1.00 58.09 198 ALA A O 1
ATOM 1497 N N . ALA A 1 199 ? -18.522 14.469 7.224 1.00 55.34 199 ALA A N 1
ATOM 1498 C CA . ALA A 1 199 ? -17.221 14.191 7.834 1.00 55.34 199 ALA A CA 1
ATOM 1499 C C . ALA A 1 199 ? -16.404 15.447 8.166 1.00 55.34 199 ALA A C 1
ATOM 1501 O O . ALA A 1 199 ? -16.540 16.458 7.439 1.00 55.34 199 ALA A O 1
#

Sequence (199 aa):
MNRSPAASTACSAASTPPSRRGKHEHVHRGIAHSLRGGHRWPVDAPVSARSPRARAAGAQPRVPPSRRSTVKPRTKTLSPRQQKKAVAADLLLEPELVAAIDAERPRTRGECVGGVRPCPWVACRYHLLLDVTPYGGLVQLPGVELEQLKHSCALDVADAGDNTLEVVGELLAVTRERVRQIEAKAIERATSVVEGRAA

InterPro domains:
  IPR000943 RNA polymerase sigma-70 [PR00046] (164-179)
  IPR000943 RNA polymerase sigma-70 [PR00046] (179-190)
  IPR007630 RNA polymerase sigma-70 region 4 [PF04545] (164-189)
  IPR013324 RNA polymerase sigma factor, region 3/4-like [SSF88659] (159-189)
  IPR036388 Winged helix-like DNA-binding domain superfamily [G3DSA:1.10.10.10] (138-195)

Secondary structure (DSSP, 8-state):
-------------------------------------------------PPPPPP-------PPPP-----PPP-----HHHHHHHHHHH----HHHHHHHHHHS--SHHHHTTS-SS-S-TTSTTBSSEEE-TTS-EEEPTT--GGG-S--BHHHHHHT----HHHHHHHTT--HHHHHHHHHHHHHHHHHHHTT---

Radius of gyration: 32.64 Å; Cα contacts (8 Å, |Δi|>4): 83; chains: 1; bounding box: 123×69×60 Å

Organism: NCBI:txid48

Solvent-accessible surface area (backbone atoms only — not comparable to full-atom values): 13742 Å² total; per-residue (Å²): 135,80,90,83,80,86,85,85,80,80,88,86,81,89,78,79,77,79,86,73,82,72,79,80,78,78,82,80,76,82,77,93,72,83,92,76,78,82,86,69,80,82,88,79,78,80,89,76,73,86,77,81,83,85,80,88,86,84,87,73,86,82,77,81,78,76,92,69,86,77,74,70,78,72,83,77,80,70,51,75,69,52,47,53,50,54,56,55,64,72,51,81,64,56,69,66,58,55,52,50,55,60,67,72,49,70,88,48,68,84,69,47,71,85,51,73,80,54,53,83,64,62,91,40,96,48,27,47,57,54,45,73,46,100,86,73,47,78,42,70,53,84,95,62,54,71,88,72,43,92,64,37,40,54,62,61,53,53,74,75,43,92,75,54,51,58,58,54,9,64,59,67,78,42,53,40,67,56,42,52,54,50,49,56,54,49,50,54,53,52,51,26,60,75,69,70,44,86,126